Protein AF-A0A957NLU4-F1 (afdb_monomer_lite)

Secondary structure (DSSP, 8-state):
-HHHHHHHHHHHHHHHHHHTT-PPPPPPTTGGG-SSS--------HHHHHHHHHHHHHHHHHHHHHHHHHHHHHHHHHHHHHHHHHHHHHHHHHHHHHHHHHHHHHHHHT-GGGHHHHHHHHHHHHHHHHHHHHHHHHTS----HHHHHHHHHHHHHHTT-HHHHHHHHHHHHHHHHHHHHHHHHHHHHHHHHHH--

Sequence (197 aa):
MALFTALTLAGGVVVASVAARRKADPPRLVDVLIDGEPKRAILLPPQAQRVMTRVQAGTQDLLGDTRQKYQQALSTTYAGDAETRAEAIGKRDLKVAATGLALASAAALATPILYLPSALCTLYVMRSWIRVAYSALVEERRVDYRLIFALTIPAALAGGFFWAAAFGSLFSRVNWYLAAKTENRSKRTVADLFGGQ

Radius of gyration: 26.23 Å; chains: 1; bounding box: 68×24×73 Å

Structure (mmCIF, N/CA/C/O backbone):
data_AF-A0A957NLU4-F1
#
_entry.id   AF-A0A957NLU4-F1
#
loop_
_atom_site.group_PDB
_atom_site.id
_atom_site.type_symbol
_atom_site.label_atom_id
_atom_site.label_alt_id
_atom_site.label_comp_id
_atom_site.label_asym_id
_atom_site.label_entity_id
_atom_site.label_seq_id
_atom_site.pdbx_PDB_ins_code
_atom_site.Cartn_x
_atom_site.Cartn_y
_atom_site.Cartn_z
_atom_site.occupancy
_atom_site.B_iso_or_equiv
_atom_site.auth_seq_id
_atom_site.auth_comp_id
_atom_site.auth_asym_id
_atom_site.auth_atom_id
_atom_site.pdbx_PDB_model_num
ATOM 1 N N . MET A 1 1 ? 1.242 3.608 -29.290 1.00 47.38 1 MET A N 1
ATOM 2 C CA . MET A 1 1 ? 0.485 4.827 -28.922 1.00 47.38 1 MET A CA 1
ATOM 3 C C . MET A 1 1 ? -1.039 4.627 -28.929 1.00 47.38 1 MET A C 1
ATOM 5 O O . MET A 1 1 ? -1.661 5.028 -27.960 1.00 47.38 1 MET A O 1
ATOM 9 N N . ALA A 1 2 ? -1.658 3.971 -29.924 1.00 42.38 2 ALA A N 1
ATOM 10 C CA . ALA A 1 2 ? -3.129 3.826 -30.002 1.00 42.38 2 ALA A CA 1
ATOM 11 C C . ALA A 1 2 ? -3.789 2.924 -28.928 1.00 42.38 2 ALA A C 1
ATOM 13 O O . ALA A 1 2 ? -4.940 3.132 -28.566 1.00 42.38 2 ALA A O 1
ATOM 14 N N . LEU A 1 3 ? -3.062 1.952 -28.363 1.00 42.16 3 LEU A N 1
ATOM 15 C CA . LEU A 1 3 ? -3.568 1.104 -27.268 1.00 42.16 3 LEU A CA 1
ATOM 16 C C . LEU A 1 3 ? -3.677 1.848 -25.921 1.00 42.16 3 LEU A C 1
ATOM 18 O O . LEU A 1 3 ? -4.422 1.428 -25.040 1.00 42.16 3 LEU A O 1
ATOM 22 N N . PHE A 1 4 ? -2.966 2.971 -25.769 1.00 42.31 4 PHE A N 1
ATOM 23 C CA . PHE A 1 4 ? -2.892 3.730 -24.517 1.00 42.31 4 PHE A CA 1
ATOM 24 C C . PHE A 1 4 ? -4.091 4.666 -24.306 1.00 42.31 4 PHE A C 1
ATOM 26 O O . PHE A 1 4 ? -4.506 4.876 -23.170 1.00 42.31 4 PHE A O 1
ATOM 33 N N . THR A 1 5 ? -4.689 5.181 -25.384 1.00 48.22 5 THR A N 1
ATOM 34 C CA . THR A 1 5 ? -5.926 5.977 -25.319 1.00 48.22 5 THR A CA 1
ATOM 35 C C . THR A 1 5 ? -7.150 5.109 -25.034 1.00 48.22 5 THR A C 1
ATOM 37 O O . THR A 1 5 ? -8.071 5.553 -24.355 1.00 48.22 5 THR A O 1
ATOM 40 N N . ALA A 1 6 ? -7.149 3.849 -25.478 1.00 44.66 6 ALA A N 1
ATOM 41 C CA . ALA A 1 6 ? -8.246 2.922 -25.212 1.00 44.66 6 ALA A CA 1
ATOM 42 C C . ALA A 1 6 ? -8.348 2.538 -23.721 1.00 44.66 6 ALA A C 1
ATOM 44 O O . ALA A 1 6 ? -9.450 2.458 -23.179 1.00 44.66 6 ALA A O 1
ATOM 45 N N . LEU A 1 7 ? -7.212 2.352 -23.034 1.00 43.12 7 LEU A N 1
ATOM 46 C CA . LEU A 1 7 ? -7.206 1.929 -21.628 1.00 43.12 7 LEU A CA 1
ATOM 47 C C . LEU A 1 7 ? -7.591 3.065 -20.659 1.00 43.12 7 LEU A C 1
ATOM 49 O O . LEU A 1 7 ? -8.266 2.820 -19.659 1.00 43.12 7 LEU A O 1
ATOM 53 N N . THR A 1 8 ? -7.216 4.314 -20.961 1.00 50.81 8 THR A N 1
ATOM 54 C CA . THR A 1 8 ? -7.609 5.487 -20.157 1.00 50.81 8 THR A CA 1
ATOM 55 C C . THR A 1 8 ? -9.087 5.844 -20.337 1.00 50.81 8 THR A C 1
ATOM 57 O O . THR A 1 8 ? -9.750 6.191 -19.359 1.00 50.81 8 THR A O 1
ATOM 60 N N . LEU A 1 9 ? -9.640 5.670 -21.544 1.00 44.91 9 LEU A N 1
ATOM 61 C CA . LEU A 1 9 ? -11.078 5.821 -21.802 1.00 44.91 9 LEU A CA 1
ATOM 62 C C . LEU A 1 9 ? -11.914 4.742 -21.096 1.00 44.91 9 LEU A C 1
ATOM 64 O O . LEU A 1 9 ? -12.951 5.062 -20.516 1.00 44.91 9 LEU A O 1
ATOM 68 N N . ALA A 1 10 ? -11.447 3.490 -21.060 1.00 46.28 10 ALA A N 1
ATOM 69 C CA . ALA A 1 10 ? -12.152 2.409 -20.368 1.00 46.28 10 ALA A CA 1
ATOM 70 C C . ALA A 1 10 ? -12.260 2.648 -18.848 1.00 46.28 10 ALA A C 1
ATOM 72 O O . ALA A 1 10 ? -13.313 2.404 -18.258 1.00 46.28 10 ALA A O 1
ATOM 73 N N . GLY A 1 11 ? -11.213 3.196 -18.216 1.00 44.06 11 GLY A N 1
ATOM 74 C CA . GLY A 1 11 ? -11.240 3.563 -16.794 1.00 44.06 11 GLY A CA 1
ATOM 75 C C . GLY A 1 11 ? -12.259 4.663 -16.465 1.00 44.06 11 GLY A C 1
ATOM 76 O O . GLY A 1 11 ? -12.944 4.581 -15.445 1.00 44.06 11 GLY A O 1
ATOM 77 N N . GLY A 1 12 ? -12.420 5.656 -17.348 1.00 44.56 12 GLY A N 1
ATOM 78 C CA . GLY A 1 12 ? -13.388 6.746 -17.170 1.00 44.56 12 GLY A CA 1
ATOM 79 C C . GLY A 1 12 ? -14.852 6.298 -17.268 1.00 44.56 12 GLY A C 1
ATOM 80 O O . GLY A 1 12 ? -15.691 6.743 -16.483 1.00 44.56 12 GLY A O 1
ATOM 81 N N . VAL A 1 13 ? -15.162 5.366 -18.175 1.00 48.84 13 VAL A N 1
ATOM 82 C CA . VAL A 1 13 ? -16.535 4.862 -18.376 1.00 48.84 13 VAL A CA 1
ATOM 83 C C . VAL A 1 13 ? -17.016 4.031 -17.179 1.00 48.84 13 VAL A C 1
ATOM 85 O O . VAL A 1 13 ? -18.175 4.139 -16.771 1.00 48.84 13 VAL A O 1
ATOM 88 N N . VAL A 1 14 ? -16.125 3.263 -16.542 1.00 51.16 14 VAL A N 1
ATOM 89 C CA . VAL A 1 14 ? -16.478 2.487 -15.341 1.00 51.16 14 VAL A CA 1
ATOM 90 C C . VAL A 1 14 ? -16.824 3.416 -14.169 1.00 51.16 14 VAL A C 1
ATOM 92 O O . VAL A 1 14 ? -17.829 3.188 -13.496 1.00 51.16 14 VAL A O 1
ATOM 95 N N . VAL A 1 15 ? -16.090 4.518 -13.976 1.00 48.94 15 VAL A N 1
ATOM 96 C CA . VAL A 1 15 ? -16.368 5.493 -12.901 1.00 48.94 15 VAL A CA 1
ATOM 97 C C . VAL A 1 15 ? -17.717 6.198 -13.102 1.00 48.94 15 VAL A C 1
ATOM 99 O O . VAL A 1 15 ? -18.482 6.334 -12.144 1.00 48.94 15 VAL A O 1
ATOM 102 N N . ALA A 1 16 ? -18.063 6.570 -14.339 1.00 48.09 16 ALA A N 1
ATOM 103 C CA . ALA A 1 16 ? -19.356 7.190 -14.643 1.00 48.09 16 ALA A CA 1
ATOM 104 C C . ALA A 1 16 ? -20.542 6.226 -14.427 1.00 48.09 16 ALA A C 1
ATOM 106 O O . ALA A 1 16 ? -21.588 6.621 -13.912 1.00 48.09 16 ALA A O 1
ATOM 107 N N . SER A 1 17 ? -20.368 4.940 -14.749 1.00 49.06 17 SER A N 1
ATOM 108 C CA . SER A 1 17 ? -21.425 3.929 -14.589 1.00 49.06 17 SER A CA 1
ATOM 109 C C . SER A 1 17 ? -21.692 3.521 -13.129 1.00 49.06 17 SER A C 1
ATOM 111 O O . SER A 1 17 ? -22.823 3.171 -12.785 1.00 49.06 17 SER A O 1
ATOM 113 N N . VAL A 1 18 ? -20.689 3.614 -12.245 1.00 48.22 18 VAL A N 1
ATOM 114 C CA . VAL A 1 18 ? -20.842 3.319 -10.807 1.00 48.22 18 VAL A CA 1
ATOM 115 C C . VAL A 1 18 ? -21.488 4.489 -10.057 1.00 48.22 18 VAL A C 1
ATOM 117 O O . VAL A 1 18 ? -22.304 4.258 -9.163 1.00 48.22 18 VAL A O 1
ATOM 120 N N . ALA A 1 19 ? -21.221 5.737 -10.460 1.00 48.66 19 ALA A N 1
ATOM 121 C CA . ALA A 1 19 ? -21.896 6.911 -9.899 1.00 48.66 19 ALA A CA 1
ATOM 122 C C . ALA A 1 19 ? -23.419 6.893 -10.154 1.00 48.66 19 ALA A C 1
ATOM 124 O O . ALA A 1 19 ? -24.195 7.303 -9.293 1.00 48.66 19 ALA A O 1
ATOM 125 N N . ALA A 1 20 ? -23.857 6.333 -11.287 1.00 49.91 20 ALA A N 1
ATOM 126 C CA . ALA A 1 20 ? -25.271 6.233 -11.657 1.00 49.91 20 ALA A CA 1
ATOM 127 C C . ALA A 1 20 ? -26.052 5.110 -10.934 1.00 49.91 20 ALA A C 1
ATOM 129 O O . ALA A 1 20 ? -27.273 5.038 -11.058 1.00 49.91 20 ALA A O 1
ATOM 130 N N . ARG A 1 21 ? -25.386 4.226 -10.169 1.00 46.72 21 ARG A N 1
ATOM 131 C CA . ARG A 1 21 ? -26.018 3.073 -9.488 1.00 46.72 21 ARG A CA 1
ATOM 132 C C . ARG A 1 21 ? -26.273 3.250 -7.989 1.00 46.72 21 ARG A C 1
ATOM 134 O O . ARG A 1 21 ? -26.676 2.287 -7.339 1.00 46.72 21 ARG A O 1
ATOM 141 N N . ARG A 1 22 ? -26.144 4.460 -7.434 1.00 44.84 22 ARG A N 1
ATOM 142 C CA . ARG A 1 22 ? -26.753 4.780 -6.129 1.00 44.84 22 ARG A CA 1
ATOM 143 C C . ARG A 1 22 ? -28.272 4.917 -6.289 1.00 44.84 22 ARG A C 1
ATOM 145 O O . ARG A 1 22 ? -28.816 6.015 -6.256 1.00 44.84 22 ARG A O 1
ATOM 152 N N . LYS A 1 23 ? -28.969 3.790 -6.463 1.00 44.25 23 LYS A N 1
ATOM 153 C CA . LYS A 1 23 ? -30.366 3.708 -6.027 1.00 44.25 23 LYS A CA 1
ATOM 154 C C . LYS A 1 23 ? -30.345 3.885 -4.513 1.00 44.25 23 LYS A C 1
ATOM 156 O O . LYS A 1 23 ? -29.612 3.173 -3.835 1.00 44.25 23 LYS A O 1
ATOM 161 N N . ALA A 1 24 ? -31.082 4.877 -4.029 1.00 48.41 24 ALA A N 1
ATOM 162 C CA . ALA A 1 24 ? -31.323 5.076 -2.612 1.00 48.41 24 ALA A CA 1
ATOM 163 C C . ALA A 1 24 ? -31.863 3.766 -2.026 1.00 48.41 24 ALA A C 1
ATOM 165 O O . ALA A 1 24 ? -32.908 3.279 -2.465 1.00 48.41 24 ALA A O 1
ATOM 166 N N . ASP A 1 25 ? -31.119 3.177 -1.092 1.00 50.84 25 ASP A N 1
ATOM 167 C CA . ASP A 1 25 ? -31.658 2.122 -0.246 1.00 50.84 25 ASP A CA 1
ATOM 168 C C . ASP A 1 25 ? -32.899 2.682 0.469 1.00 50.84 25 ASP A C 1
ATOM 170 O O . ASP A 1 25 ? -32.880 3.842 0.899 1.00 50.84 25 ASP A O 1
ATOM 174 N N . PRO A 1 26 ? -33.989 1.906 0.591 1.00 53.97 26 PRO A N 1
ATOM 175 C CA . PRO A 1 26 ? -35.102 2.310 1.434 1.00 53.97 26 PRO A CA 1
ATOM 176 C C . PRO A 1 26 ? -34.585 2.539 2.864 1.00 53.97 26 PRO A C 1
ATOM 178 O O . PRO A 1 26 ? -33.694 1.807 3.314 1.00 53.97 26 PRO A O 1
ATOM 181 N N . PRO A 1 27 ? -35.109 3.552 3.574 1.00 49.94 27 PRO A N 1
ATOM 182 C CA . PRO A 1 27 ? -34.622 3.926 4.894 1.00 49.94 27 PRO A CA 1
ATOM 183 C C . PRO A 1 27 ? -34.624 2.707 5.816 1.00 49.94 27 PRO A C 1
ATOM 185 O O . PRO A 1 27 ? -35.615 1.980 5.933 1.00 49.94 27 PRO A O 1
ATOM 188 N N . ARG A 1 28 ? -33.475 2.453 6.449 1.00 50.31 28 ARG A N 1
ATOM 189 C CA . ARG A 1 28 ? -33.346 1.411 7.468 1.00 50.31 28 ARG A CA 1
ATOM 190 C C . ARG A 1 28 ? -34.331 1.738 8.589 1.00 50.31 28 ARG A C 1
ATOM 192 O O . ARG A 1 28 ? -34.434 2.888 8.991 1.00 50.31 28 ARG A O 1
ATOM 199 N N . LEU A 1 29 ? -34.985 0.723 9.159 1.00 48.16 29 LEU A N 1
ATOM 200 C CA . LEU A 1 29 ? -35.915 0.862 10.295 1.00 48.16 29 LEU A CA 1
ATOM 201 C C . LEU A 1 29 ? -35.354 1.654 11.496 1.00 48.16 29 LEU A C 1
ATOM 203 O O . LEU A 1 29 ? -36.120 2.094 12.347 1.00 48.16 29 LEU A O 1
ATOM 207 N N . VAL A 1 30 ? -34.031 1.821 11.577 1.00 50.44 30 VAL A N 1
ATOM 208 C CA . VAL A 1 30 ? -33.367 2.631 12.603 1.00 50.44 30 VAL A CA 1
ATOM 209 C C . VAL A 1 30 ? -33.616 4.131 12.391 1.00 50.44 30 VAL A C 1
ATOM 211 O O . VAL A 1 30 ? -33.777 4.838 13.377 1.00 50.44 30 VAL A O 1
ATOM 214 N N . ASP A 1 31 ? -33.763 4.603 11.149 1.00 44.34 31 ASP A N 1
ATOM 215 C CA . ASP A 1 31 ? -34.089 6.010 10.864 1.00 44.34 31 ASP A CA 1
ATOM 216 C C . ASP A 1 31 ? -35.555 6.343 11.204 1.00 44.34 31 ASP A C 1
ATOM 218 O O . ASP A 1 31 ? -35.846 7.467 11.586 1.00 44.34 31 ASP A O 1
ATOM 222 N N . VAL A 1 32 ? -36.458 5.352 11.226 1.00 48.56 32 VAL A N 1
ATOM 223 C CA . VAL A 1 32 ? -37.872 5.509 11.661 1.00 48.56 32 VAL A CA 1
ATOM 224 C C . VAL A 1 32 ? -38.010 5.636 13.196 1.00 48.56 32 VAL A C 1
ATOM 226 O O . VAL A 1 32 ? -39.075 5.925 13.751 1.00 48.56 32 VAL A O 1
ATOM 229 N N . LEU A 1 33 ? -36.924 5.391 13.935 1.00 49.91 33 LEU A N 1
ATOM 230 C CA . LEU A 1 33 ? -36.824 5.679 15.371 1.00 49.91 33 LEU A CA 1
ATOM 231 C C . LEU A 1 33 ? -36.179 7.044 15.656 1.00 49.91 33 LEU A C 1
ATOM 233 O O . LEU A 1 33 ? -36.204 7.477 16.805 1.00 49.91 33 LEU A O 1
ATOM 237 N N . ILE A 1 34 ? -35.647 7.709 14.625 1.00 49.81 34 ILE A N 1
ATOM 238 C CA . ILE A 1 34 ? -35.054 9.055 14.667 1.00 49.81 34 ILE A CA 1
ATOM 239 C C . ILE A 1 34 ? -35.902 10.018 13.811 1.00 49.81 34 ILE A C 1
ATOM 241 O O . ILE A 1 34 ? -35.465 11.097 13.428 1.00 49.81 34 ILE A O 1
ATOM 245 N N . ASP A 1 35 ? -37.159 9.677 13.529 1.00 49.03 35 ASP A N 1
ATOM 246 C CA . ASP A 1 35 ? -38.138 10.705 13.206 1.00 49.03 35 ASP A CA 1
ATOM 247 C C . ASP A 1 35 ? -38.305 11.519 14.491 1.00 49.03 35 ASP A C 1
ATOM 249 O O . ASP A 1 35 ? -38.751 10.975 15.499 1.00 49.03 35 ASP A O 1
ATOM 253 N N . GLY A 1 36 ? -37.893 12.790 14.489 1.00 50.62 36 GLY A N 1
ATOM 254 C CA . GLY A 1 36 ? -37.901 13.714 15.638 1.00 50.62 36 GLY A CA 1
ATOM 255 C C . GLY A 1 36 ? -39.274 13.986 16.276 1.00 50.62 36 GLY A C 1
ATOM 256 O O . GLY A 1 36 ? -39.439 14.963 17.000 1.00 50.62 36 GLY A O 1
ATOM 257 N N . GLU A 1 37 ? -40.252 13.127 16.019 1.00 49.53 37 GLU A N 1
ATOM 258 C CA . GLU A 1 37 ? -41.478 12.965 16.773 1.00 49.53 37 GLU A CA 1
ATOM 259 C C . GLU A 1 37 ? -41.143 12.312 18.127 1.00 49.53 37 GLU A C 1
ATOM 261 O O . GLU A 1 37 ? -40.672 11.169 18.174 1.00 49.53 37 GLU A O 1
ATOM 266 N N . PRO A 1 38 ? -41.385 12.990 19.261 1.00 44.53 38 PRO A N 1
ATOM 267 C CA . PRO A 1 38 ? -41.204 12.398 20.577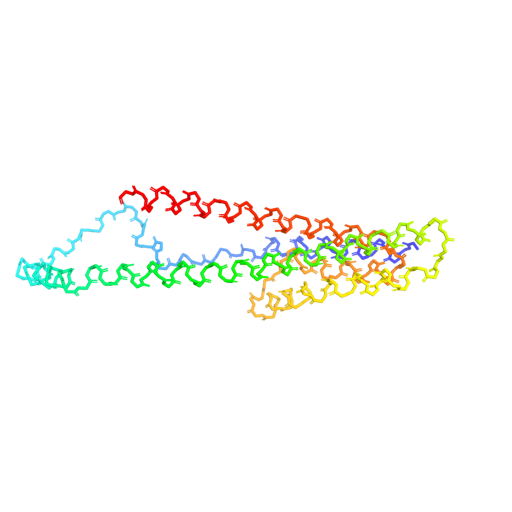 1.00 44.53 38 PRO A CA 1
ATOM 268 C C . PRO A 1 38 ? -42.215 11.259 20.759 1.00 44.53 38 PRO A C 1
ATOM 270 O O . PRO A 1 38 ? -43.324 11.457 21.262 1.00 44.53 38 PRO A O 1
ATOM 273 N N . LYS A 1 39 ? -41.840 10.031 20.373 1.00 50.03 39 LYS A N 1
ATOM 274 C CA . LYS A 1 39 ? -42.572 8.825 20.769 1.00 50.03 39 LYS A CA 1
ATOM 275 C C . LYS A 1 39 ? -42.593 8.816 22.288 1.00 50.03 39 LYS A C 1
ATOM 277 O O . LYS A 1 39 ? -41.556 8.642 22.927 1.00 50.03 39 LYS A O 1
ATOM 282 N N . ARG A 1 40 ? -43.780 9.062 22.857 1.00 44.41 40 ARG A N 1
ATOM 283 C CA . ARG A 1 40 ? -44.025 9.032 24.301 1.00 44.41 40 ARG A CA 1
ATOM 284 C C . ARG A 1 40 ? -43.388 7.764 24.839 1.00 44.41 40 ARG A C 1
ATOM 286 O O . ARG A 1 40 ? -43.832 6.670 24.494 1.00 44.41 40 ARG A O 1
ATOM 293 N N . ALA A 1 41 ? -42.340 7.925 25.646 1.00 55.66 41 ALA A N 1
ATOM 294 C CA . ALA A 1 41 ? -41.778 6.834 26.412 1.00 55.66 41 ALA A CA 1
ATOM 295 C C . ALA A 1 41 ? -42.959 6.163 27.110 1.00 55.66 41 ALA A C 1
ATOM 297 O O . ALA A 1 41 ? -43.636 6.795 27.925 1.00 55.66 41 ALA A O 1
ATOM 298 N N . ILE A 1 42 ? -43.276 4.930 26.715 1.00 53.88 42 ILE A N 1
ATOM 299 C CA . ILE A 1 42 ? -44.246 4.122 27.437 1.00 53.88 42 ILE A CA 1
ATOM 300 C C . ILE A 1 42 ? -43.596 3.936 28.799 1.00 53.88 42 ILE A C 1
ATOM 302 O O . ILE A 1 42 ? -42.643 3.171 28.949 1.00 53.88 42 ILE A O 1
ATOM 306 N N . LEU A 1 43 ? -44.029 4.764 29.749 1.00 55.75 43 LEU A N 1
ATOM 307 C CA . LEU A 1 43 ? -43.555 4.758 31.115 1.00 55.75 43 LEU A CA 1
ATOM 308 C C . LEU A 1 43 ? -43.807 3.349 31.625 1.00 55.75 43 LEU A C 1
ATOM 310 O O . LEU A 1 43 ? -44.953 2.941 31.816 1.00 55.75 43 LEU A O 1
ATOM 314 N N . LEU A 1 44 ? -42.718 2.596 31.785 1.00 61.59 44 LEU A N 1
ATOM 315 C CA . LEU A 1 44 ? -42.724 1.343 32.517 1.00 61.59 44 LEU A CA 1
ATOM 316 C C . LEU A 1 44 ? -43.554 1.560 33.788 1.00 61.59 44 LEU A C 1
ATOM 318 O O . LEU A 1 44 ? -43.329 2.566 34.472 1.00 61.59 44 LEU A O 1
ATOM 322 N N . PRO A 1 45 ? -44.508 0.668 34.106 1.00 70.75 45 PRO A N 1
ATOM 323 C CA . PRO A 1 45 ? -45.312 0.815 35.305 1.00 70.75 45 PRO A CA 1
ATOM 324 C C . PRO A 1 45 ? -44.383 1.040 36.509 1.00 70.75 45 PRO A C 1
ATOM 326 O O . PRO A 1 45 ? -43.315 0.423 36.577 1.00 70.75 45 PRO A O 1
ATOM 329 N N . PRO A 1 46 ? -44.747 1.914 37.463 1.00 67.44 46 PRO A N 1
ATOM 330 C CA . PRO A 1 46 ? -43.845 2.403 38.515 1.00 67.44 46 PRO A CA 1
ATOM 331 C C . PRO A 1 46 ? -43.225 1.283 39.369 1.00 67.44 46 PRO A C 1
ATOM 333 O O . PRO A 1 46 ? -42.182 1.461 39.997 1.00 67.44 46 PRO A O 1
ATOM 336 N N . GLN A 1 47 ? -43.834 0.097 39.363 1.00 73.56 47 GLN A N 1
ATOM 337 C CA . GLN A 1 47 ? -43.313 -1.107 40.001 1.00 73.56 47 GLN A CA 1
ATOM 338 C C . GLN A 1 47 ? -42.098 -1.694 39.259 1.00 73.56 47 GLN A C 1
ATOM 340 O O . GLN A 1 47 ? -41.124 -2.080 39.898 1.00 73.56 47 GLN A O 1
ATOM 345 N N . ALA A 1 48 ? -42.101 -1.691 37.923 1.00 67.69 48 ALA A N 1
ATOM 346 C CA . ALA A 1 48 ? -40.997 -2.189 37.102 1.00 67.69 48 ALA A CA 1
ATOM 347 C C . ALA A 1 48 ? -39.764 -1.267 37.164 1.00 67.69 48 ALA A C 1
ATOM 349 O O . ALA A 1 48 ? -38.631 -1.747 37.192 1.00 67.69 48 ALA A O 1
ATOM 350 N N . GLN A 1 49 ? -39.971 0.049 37.292 1.00 68.62 49 GLN A N 1
ATOM 351 C CA . GLN A 1 49 ? -38.881 1.021 37.461 1.00 68.62 49 GLN A CA 1
ATOM 352 C C . GLN A 1 49 ? -38.108 0.822 38.774 1.00 68.62 49 GLN A C 1
ATOM 354 O O . GLN A 1 49 ? -36.881 0.932 38.796 1.00 68.62 49 GLN A O 1
ATOM 359 N N . ARG A 1 50 ? -38.802 0.477 39.868 1.00 72.38 50 ARG A N 1
ATOM 360 C CA . ARG A 1 50 ? -38.175 0.190 41.173 1.00 72.38 50 ARG A CA 1
ATOM 361 C C . ARG A 1 50 ? -37.329 -1.083 41.163 1.00 72.38 50 ARG A C 1
ATOM 363 O O . ARG A 1 50 ? -36.316 -1.154 41.854 1.00 72.38 50 ARG A O 1
ATOM 370 N N . VAL A 1 51 ? -37.740 -2.087 40.390 1.00 75.31 51 VAL A N 1
ATOM 371 C CA . VAL A 1 51 ? -36.979 -3.336 40.262 1.00 75.31 51 VAL A CA 1
ATOM 372 C C . VAL A 1 51 ? -35.739 -3.110 39.397 1.00 75.31 51 VAL A C 1
ATOM 374 O O . VAL A 1 51 ? -34.647 -3.489 39.814 1.00 75.31 51 VAL A O 1
ATOM 377 N N . MET A 1 52 ? -35.864 -2.413 38.260 1.00 69.12 52 MET A N 1
ATOM 378 C CA . MET A 1 52 ? -34.702 -2.076 37.422 1.00 69.12 52 MET A CA 1
ATOM 379 C C . MET A 1 52 ? -33.669 -1.224 38.162 1.00 69.12 52 MET A C 1
ATOM 381 O O . MET A 1 52 ? -32.483 -1.521 38.069 1.00 69.12 52 MET A O 1
ATOM 385 N N . THR A 1 53 ? -34.092 -0.222 38.937 1.00 74.06 53 THR A N 1
ATOM 386 C CA . THR A 1 53 ? -33.153 0.630 39.691 1.00 74.06 53 THR A CA 1
ATOM 387 C C . THR A 1 53 ? -32.405 -0.138 40.782 1.00 74.06 53 THR A C 1
ATOM 389 O O . THR A 1 53 ? -31.206 0.070 40.940 1.00 74.06 53 THR A O 1
ATOM 392 N N . ARG A 1 54 ? -33.045 -1.086 41.484 1.00 76.00 54 ARG A N 1
ATOM 393 C CA . ARG A 1 54 ? -32.340 -1.956 42.449 1.00 76.00 54 ARG A CA 1
ATOM 394 C C . ARG A 1 54 ? -31.353 -2.903 41.780 1.00 76.00 54 ARG A C 1
ATOM 396 O O . ARG A 1 54 ? -30.263 -3.106 42.303 1.00 76.00 54 ARG A O 1
ATOM 403 N N . VAL A 1 55 ? -31.725 -3.474 40.636 1.00 74.06 55 VAL A N 1
ATOM 404 C CA . VAL A 1 55 ? -30.835 -4.369 39.885 1.00 74.06 55 VAL A CA 1
ATOM 405 C C . VAL A 1 55 ? -29.655 -3.587 39.308 1.00 74.06 55 VAL A C 1
ATOM 407 O O . VAL A 1 55 ? -28.526 -4.060 39.393 1.00 74.06 55 VAL A O 1
ATOM 410 N N . GLN A 1 56 ? -29.875 -2.373 38.793 1.00 71.00 56 GLN A N 1
ATOM 411 C CA . GLN A 1 56 ? -28.800 -1.486 38.337 1.00 71.00 56 GLN A CA 1
ATOM 412 C C . GLN A 1 56 ? -27.863 -1.080 39.476 1.00 71.00 56 GLN A C 1
ATOM 414 O O . GLN A 1 56 ? -26.654 -1.191 39.308 1.00 71.00 56 GLN A O 1
ATOM 419 N N . ALA A 1 57 ? -28.398 -0.694 40.638 1.00 72.50 57 ALA A N 1
ATOM 420 C CA . ALA A 1 57 ? -27.582 -0.336 41.797 1.00 72.50 57 ALA A CA 1
ATOM 421 C C . ALA A 1 57 ? -26.737 -1.523 42.290 1.00 72.50 57 ALA A C 1
ATOM 423 O O . ALA A 1 57 ? -25.531 -1.389 42.463 1.00 72.50 57 ALA A O 1
ATOM 424 N N . GLY A 1 58 ? -27.338 -2.711 42.434 1.00 72.75 58 GLY A N 1
ATOM 425 C CA . GLY A 1 58 ? -26.613 -3.906 42.880 1.00 72.75 58 GLY A CA 1
ATOM 426 C C . GLY A 1 58 ? -25.579 -4.407 41.867 1.00 72.75 58 GLY A C 1
ATOM 427 O O . GLY A 1 58 ? -24.525 -4.903 42.251 1.00 72.75 58 GLY A O 1
ATOM 428 N N . THR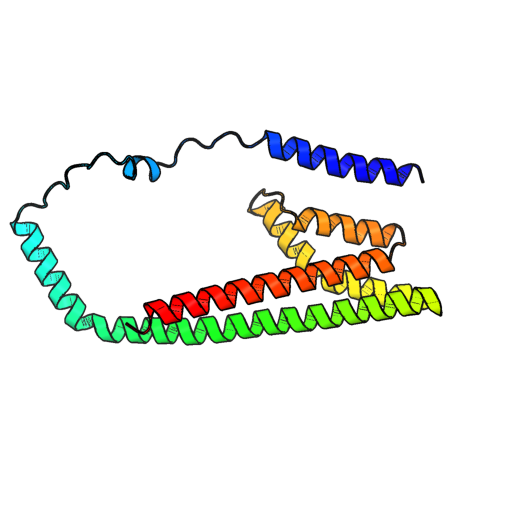 A 1 59 ? -25.841 -4.259 40.565 1.00 65.94 59 THR A N 1
ATOM 429 C CA . THR A 1 59 ? -24.873 -4.649 39.525 1.00 65.94 59 THR A CA 1
ATOM 430 C C . THR A 1 59 ? -23.748 -3.635 39.348 1.00 65.94 59 THR A C 1
ATOM 432 O O . THR A 1 59 ? -22.628 -4.052 39.067 1.00 65.94 59 THR A O 1
ATOM 435 N N . GLN A 1 60 ? -23.992 -2.335 39.544 1.00 64.94 60 GLN A N 1
ATOM 436 C CA . GLN A 1 60 ? -22.927 -1.325 39.565 1.00 64.94 60 GLN A CA 1
ATOM 437 C C . GLN A 1 60 ? -21.948 -1.552 40.717 1.00 64.94 60 GLN A C 1
ATOM 439 O O . GLN A 1 60 ? -20.746 -1.449 40.498 1.00 64.94 60 GLN A O 1
ATOM 444 N N . ASP A 1 61 ? -22.444 -1.942 41.888 1.00 70.88 61 ASP A N 1
ATOM 445 C CA . ASP A 1 61 ? -21.609 -2.191 43.068 1.00 70.88 61 ASP A CA 1
ATOM 446 C C . ASP A 1 61 ? -20.742 -3.459 42.914 1.00 70.88 61 ASP A C 1
ATOM 448 O O . ASP A 1 61 ? -19.584 -3.504 43.319 1.00 70.88 61 ASP A O 1
ATOM 452 N N . LEU A 1 62 ? -21.275 -4.494 42.251 1.00 65.88 62 LEU A N 1
ATOM 453 C CA . LEU A 1 62 ? -20.577 -5.770 42.035 1.00 65.88 62 LEU A CA 1
ATOM 454 C C . LEU A 1 62 ? -19.651 -5.790 40.807 1.00 65.88 62 LEU A C 1
ATOM 456 O O . LEU A 1 62 ? -18.681 -6.549 40.785 1.00 65.88 62 LEU A O 1
ATOM 460 N N . LEU A 1 63 ? -19.960 -5.017 39.761 1.00 66.50 63 LEU A N 1
ATOM 461 C CA . LEU A 1 63 ? -19.286 -5.110 38.457 1.00 66.50 63 LEU A CA 1
ATOM 462 C C . LEU A 1 63 ? -18.695 -3.787 37.963 1.00 66.50 63 LEU A C 1
ATOM 464 O O . LEU A 1 63 ? -17.962 -3.816 36.977 1.00 66.50 63 LEU A O 1
ATOM 468 N N . GLY A 1 64 ? -19.010 -2.644 38.575 1.00 65.12 64 GLY A N 1
ATOM 469 C CA . GLY A 1 64 ? -18.623 -1.323 38.068 1.00 65.12 64 GLY A CA 1
ATOM 470 C C . GLY A 1 64 ? -17.110 -1.172 37.914 1.00 65.12 64 GLY A C 1
ATOM 471 O O . GLY A 1 64 ? -16.615 -0.988 36.799 1.00 65.12 64 GLY A O 1
ATOM 472 N N . ASP A 1 65 ? -16.378 -1.365 39.011 1.00 72.81 65 ASP A N 1
ATOM 473 C CA . ASP A 1 65 ? -14.929 -1.139 39.059 1.00 72.81 65 ASP A CA 1
ATOM 474 C C . ASP A 1 65 ? -14.119 -2.224 38.346 1.00 72.81 65 ASP A C 1
ATOM 476 O O . ASP A 1 65 ? -13.131 -1.944 37.662 1.00 72.81 65 ASP A O 1
ATOM 480 N N . THR A 1 66 ? -14.520 -3.489 38.481 1.00 71.19 66 THR A N 1
ATOM 481 C CA . THR A 1 66 ? -13.820 -4.613 37.847 1.00 71.19 66 THR A CA 1
ATOM 482 C C . THR A 1 66 ? -14.031 -4.606 36.341 1.00 71.19 66 THR A C 1
ATOM 484 O O . THR A 1 66 ? -13.063 -4.745 35.594 1.00 71.19 66 THR A O 1
ATOM 487 N N . ARG A 1 67 ? -15.256 -4.371 35.856 1.00 68.00 67 ARG A N 1
ATOM 488 C CA . ARG A 1 67 ? -15.534 -4.333 34.415 1.00 68.00 67 ARG A CA 1
ATOM 489 C C . ARG A 1 67 ? -14.802 -3.187 33.726 1.00 68.00 67 ARG A C 1
ATOM 491 O O . ARG A 1 67 ? -14.24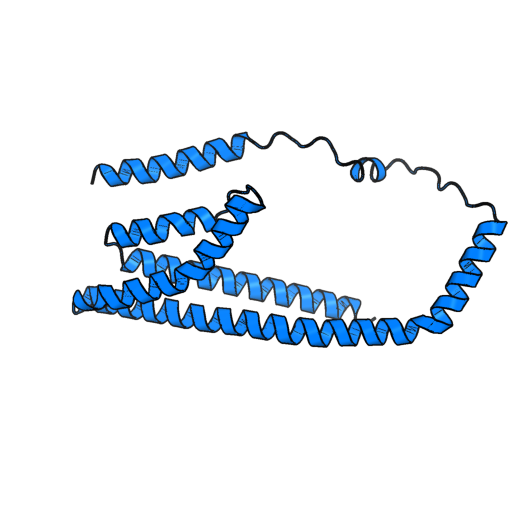1 -3.418 32.657 1.00 68.00 67 ARG A O 1
ATOM 498 N N . GLN A 1 68 ? -14.764 -1.996 34.326 1.00 69.25 68 GLN A N 1
ATOM 499 C CA . GLN A 1 68 ? -14.017 -0.868 33.765 1.00 69.25 68 GLN A CA 1
ATOM 500 C C . GLN A 1 68 ? -12.510 -1.138 33.744 1.00 69.25 68 GLN A C 1
ATOM 502 O O . GLN A 1 68 ? -11.883 -0.933 32.706 1.00 69.25 68 GLN A O 1
ATOM 507 N N . LYS A 1 69 ? -11.941 -1.702 34.820 1.00 73.50 69 LYS A N 1
ATOM 508 C CA . LYS A 1 69 ? -10.522 -2.098 34.853 1.00 73.50 69 LYS A CA 1
ATOM 509 C C . LYS A 1 69 ? -10.182 -3.152 33.802 1.00 73.50 69 LYS A C 1
ATOM 511 O O . LYS A 1 69 ? -9.184 -3.005 33.102 1.00 73.50 69 LYS A O 1
ATOM 516 N N . TYR A 1 70 ? -11.011 -4.183 33.631 1.00 69.19 70 TYR A N 1
ATOM 517 C CA . TYR A 1 70 ? -10.788 -5.197 32.595 1.00 69.19 70 TYR A CA 1
ATOM 518 C C . TYR A 1 70 ? -10.996 -4.643 31.182 1.00 69.19 70 TYR A C 1
ATOM 520 O O . TYR A 1 70 ? -10.240 -4.997 30.282 1.00 69.19 70 TYR A O 1
ATOM 528 N N . GLN A 1 71 ? -11.961 -3.743 30.969 1.00 69.88 71 GLN A N 1
ATOM 529 C CA . GLN A 1 71 ? -12.142 -3.071 29.678 1.00 69.88 71 GLN A CA 1
ATOM 530 C C . GLN A 1 71 ? -10.980 -2.129 29.345 1.00 69.88 71 GLN A C 1
ATOM 532 O O . GLN A 1 71 ? -10.561 -2.103 28.191 1.00 69.88 71 GLN A O 1
ATOM 537 N N . GLN A 1 72 ? -10.422 -1.407 30.322 1.00 69.31 72 GLN A N 1
ATOM 538 C CA . GLN A 1 72 ? -9.215 -0.595 30.138 1.00 69.31 72 GLN A CA 1
ATOM 539 C C . GLN A 1 72 ? -7.969 -1.452 29.904 1.00 69.31 72 GLN A C 1
ATOM 541 O O . GLN A 1 72 ? -7.173 -1.138 29.023 1.00 69.31 72 GLN A O 1
ATOM 546 N N . ALA A 1 73 ? -7.798 -2.554 30.635 1.00 67.81 73 ALA A N 1
ATOM 547 C CA . ALA A 1 73 ? -6.674 -3.466 30.429 1.00 67.81 73 ALA A CA 1
ATOM 548 C C . ALA A 1 73 ? -6.736 -4.127 29.039 1.00 67.81 73 ALA A C 1
ATOM 550 O O . ALA A 1 73 ? -5.750 -4.147 28.310 1.00 67.81 73 ALA A O 1
ATOM 551 N N . LEU A 1 74 ? -7.916 -4.595 28.618 1.00 65.44 74 LEU A N 1
ATOM 552 C CA . LEU A 1 74 ? -8.103 -5.185 27.291 1.00 65.44 74 LEU A CA 1
ATOM 553 C C . LEU A 1 74 ? -7.967 -4.147 26.171 1.00 65.44 74 LEU A C 1
ATOM 555 O O . LEU A 1 74 ? -7.383 -4.455 25.133 1.00 65.44 74 LEU A O 1
ATOM 559 N N . SER A 1 75 ? -8.466 -2.921 26.361 1.00 63.78 75 SER A N 1
ATOM 560 C CA . SER A 1 75 ? -8.344 -1.871 25.347 1.00 63.78 75 SER A CA 1
ATOM 561 C C . SER A 1 75 ? -6.901 -1.397 25.189 1.00 63.78 75 SER A C 1
ATOM 563 O O . SER A 1 75 ? -6.440 -1.260 24.061 1.00 63.78 75 SER A O 1
ATOM 565 N N . THR A 1 76 ? -6.154 -1.224 26.280 1.00 61.84 76 THR A N 1
ATOM 566 C CA . THR A 1 76 ? -4.754 -0.772 26.232 1.00 61.84 76 THR A CA 1
ATOM 567 C C . THR A 1 76 ? -3.811 -1.840 25.681 1.00 61.84 76 THR A C 1
ATOM 569 O O . THR A 1 76 ? -3.015 -1.538 24.792 1.00 61.84 76 THR A O 1
ATOM 572 N N . THR A 1 77 ? -3.925 -3.097 26.126 1.00 59.97 77 THR A N 1
ATOM 573 C CA . THR A 1 77 ? -3.050 -4.184 25.655 1.00 59.97 77 THR A CA 1
ATOM 574 C C . THR A 1 77 ? -3.329 -4.558 24.196 1.00 59.97 77 THR A C 1
ATOM 576 O O . THR A 1 77 ? -2.397 -4.697 23.406 1.00 59.97 77 THR A O 1
ATOM 579 N N . TYR A 1 78 ? -4.598 -4.667 23.788 1.00 54.97 78 TYR A N 1
ATOM 580 C CA . TYR A 1 78 ? -4.934 -5.094 22.425 1.00 54.97 78 TYR A CA 1
ATOM 581 C C . TYR A 1 78 ? -4.770 -3.969 21.391 1.00 54.97 78 TYR A C 1
ATOM 583 O O . TYR A 1 78 ? -4.342 -4.230 20.264 1.00 54.97 78 TYR A O 1
ATOM 591 N N . ALA A 1 79 ? -5.061 -2.712 21.758 1.00 58.31 79 ALA A N 1
ATOM 592 C CA . ALA A 1 79 ? -4.831 -1.575 20.866 1.00 58.31 79 ALA A CA 1
ATOM 593 C C . ALA A 1 79 ? -3.334 -1.286 20.693 1.00 58.31 79 ALA A C 1
ATOM 595 O O . ALA A 1 79 ? -2.900 -1.057 19.566 1.00 58.31 79 ALA A O 1
ATOM 596 N N . GLY A 1 80 ? -2.535 -1.371 21.764 1.00 59.25 80 GLY A N 1
ATOM 597 C CA . GLY A 1 80 ? -1.095 -1.110 21.712 1.00 59.25 80 GLY A CA 1
ATOM 598 C C . GLY A 1 80 ? -0.345 -2.060 20.776 1.00 59.25 80 GLY A C 1
ATOM 599 O O . GLY A 1 80 ? 0.393 -1.613 19.895 1.00 59.25 80 GLY A O 1
ATOM 600 N N . ASP A 1 81 ? -0.575 -3.368 20.891 1.00 60.59 81 ASP A N 1
ATOM 601 C CA . ASP A 1 81 ? 0.164 -4.365 20.107 1.00 60.59 81 ASP A CA 1
ATOM 602 C C . ASP A 1 81 ? -0.265 -4.419 18.633 1.00 60.59 81 ASP A C 1
ATOM 604 O O . ASP A 1 81 ? 0.574 -4.555 17.733 1.00 60.59 81 ASP A O 1
ATOM 608 N N . ALA A 1 82 ? -1.567 -4.291 18.357 1.00 61.38 82 ALA A N 1
ATOM 609 C CA . ALA A 1 82 ? -2.087 -4.296 16.991 1.00 61.38 82 ALA A CA 1
ATOM 610 C C . ALA A 1 82 ? -1.696 -3.020 16.227 1.00 61.38 82 ALA A C 1
ATOM 612 O O . ALA A 1 82 ? -1.282 -3.105 15.065 1.00 61.38 82 ALA A O 1
ATOM 613 N N . GLU A 1 83 ? -1.762 -1.854 16.880 1.00 66.50 83 GLU A N 1
ATOM 614 C CA . GLU A 1 83 ? -1.349 -0.572 16.298 1.00 66.50 83 GLU A CA 1
ATOM 615 C C . GLU A 1 83 ? 0.156 -0.578 15.993 1.00 66.50 83 GLU A C 1
ATOM 617 O O . GLU A 1 83 ? 0.564 -0.244 14.878 1.00 66.50 83 GLU A O 1
ATOM 622 N N . THR A 1 84 ? 0.977 -1.078 16.923 1.00 72.56 84 THR A N 1
ATOM 623 C CA . THR A 1 84 ? 2.437 -1.149 16.751 1.00 72.56 84 THR A CA 1
ATOM 624 C C . THR A 1 84 ? 2.836 -2.089 15.609 1.00 72.56 84 THR A C 1
ATOM 626 O O . THR A 1 84 ? 3.720 -1.762 14.810 1.00 72.56 84 THR A O 1
ATOM 629 N N . ARG A 1 85 ? 2.166 -3.242 15.460 1.00 75.31 85 ARG A N 1
ATOM 630 C CA . ARG A 1 85 ? 2.419 -4.170 14.341 1.00 75.31 85 ARG A CA 1
ATOM 631 C C . ARG A 1 85 ? 2.004 -3.581 12.995 1.00 75.31 85 ARG A C 1
ATOM 633 O O . ARG A 1 85 ? 2.767 -3.683 12.033 1.00 75.31 85 ARG A O 1
ATOM 640 N N . ALA A 1 86 ? 0.827 -2.962 12.914 1.00 74.69 86 ALA A N 1
ATOM 641 C CA . ALA A 1 86 ? 0.356 -2.328 11.684 1.00 74.69 86 ALA A CA 1
ATOM 642 C C . ALA A 1 86 ? 1.281 -1.176 11.256 1.00 74.69 86 ALA A C 1
ATOM 644 O O . ALA A 1 86 ? 1.643 -1.069 10.080 1.00 74.69 86 ALA A O 1
ATOM 645 N N . GLU A 1 87 ? 1.737 -0.365 12.212 1.00 78.38 87 GLU A N 1
ATOM 646 C CA . GLU A 1 87 ? 2.673 0.729 11.960 1.00 78.38 87 GLU A CA 1
ATOM 647 C C . GLU A 1 87 ? 4.049 0.210 11.506 1.00 78.38 87 GLU A C 1
ATOM 649 O O . GLU A 1 87 ? 4.638 0.747 10.563 1.00 78.38 87 GLU A O 1
ATOM 654 N N . ALA A 1 88 ? 4.550 -0.873 12.110 1.00 83.50 88 ALA A N 1
ATOM 655 C CA . ALA A 1 88 ? 5.806 -1.505 11.708 1.00 83.50 88 ALA A CA 1
ATOM 656 C C . ALA A 1 88 ? 5.749 -2.060 10.273 1.00 83.50 88 ALA A C 1
ATOM 658 O O . ALA A 1 88 ? 6.686 -1.857 9.493 1.00 83.50 88 ALA A O 1
ATOM 659 N N . ILE A 1 89 ? 4.639 -2.705 9.895 1.00 82.94 89 ILE A N 1
ATOM 660 C CA . ILE A 1 89 ? 4.410 -3.183 8.523 1.00 82.94 89 ILE A CA 1
ATOM 661 C C . ILE A 1 89 ? 4.355 -1.996 7.554 1.00 82.94 89 ILE A C 1
ATOM 663 O O . ILE A 1 89 ? 5.023 -2.022 6.520 1.00 82.94 89 ILE A O 1
ATOM 667 N N . GLY A 1 90 ? 3.637 -0.927 7.913 1.00 82.69 90 GLY A N 1
ATOM 668 C CA . GLY A 1 90 ? 3.562 0.300 7.118 1.00 82.69 90 GLY A CA 1
ATOM 669 C C . GLY A 1 90 ? 4.934 0.932 6.872 1.00 82.69 90 GLY A C 1
ATOM 670 O O . GLY A 1 90 ? 5.275 1.245 5.732 1.00 82.69 90 GLY A O 1
ATOM 671 N N . LYS A 1 91 ? 5.765 1.045 7.917 1.00 87.56 91 LYS A N 1
ATOM 672 C CA . LYS A 1 91 ? 7.142 1.560 7.818 1.00 87.5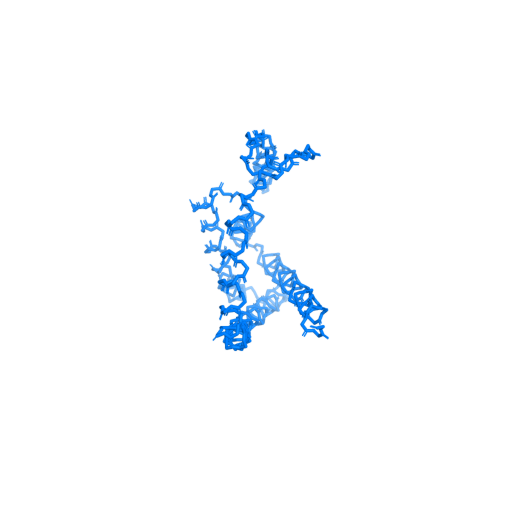6 91 LYS A CA 1
ATOM 673 C C . LYS A 1 91 ? 8.022 0.682 6.934 1.00 87.56 91 LYS A C 1
ATOM 675 O O . LYS A 1 91 ? 8.801 1.208 6.140 1.00 87.56 91 LYS A O 1
ATOM 680 N N . ARG A 1 92 ? 7.916 -0.645 7.058 1.00 88.31 92 ARG A N 1
ATOM 681 C CA . ARG A 1 92 ? 8.675 -1.579 6.217 1.00 88.31 92 ARG A CA 1
ATOM 682 C C . ARG A 1 92 ? 8.299 -1.416 4.750 1.00 88.31 92 ARG A C 1
ATOM 684 O O . ARG A 1 92 ? 9.183 -1.255 3.917 1.00 88.31 92 ARG A O 1
ATOM 691 N N . ASP A 1 93 ? 7.009 -1.404 4.443 1.00 87.19 93 ASP A N 1
ATOM 692 C CA . ASP A 1 93 ? 6.537 -1.286 3.067 1.00 87.19 93 ASP A CA 1
ATOM 693 C C . ASP A 1 93 ? 6.898 0.077 2.454 1.00 87.19 93 ASP A C 1
ATOM 695 O O . ASP A 1 93 ? 7.239 0.143 1.275 1.00 87.19 93 ASP A O 1
ATOM 699 N N . LEU A 1 94 ? 6.911 1.150 3.255 1.00 89.12 94 LEU A N 1
ATOM 700 C CA . LEU A 1 94 ? 7.386 2.467 2.827 1.00 89.12 94 LEU A CA 1
ATOM 701 C C . LEU A 1 94 ? 8.878 2.446 2.466 1.00 89.12 94 LEU A C 1
ATOM 703 O O . LEU A 1 94 ? 9.266 2.990 1.436 1.00 89.12 94 LEU A O 1
ATOM 707 N N . LYS A 1 95 ? 9.715 1.779 3.274 1.00 92.19 95 LYS A N 1
ATOM 708 C CA . LYS A 1 95 ? 11.146 1.597 2.972 1.00 92.19 95 LYS A CA 1
ATOM 709 C C . LYS A 1 95 ? 11.349 0.794 1.686 1.00 92.19 95 LYS A C 1
ATOM 711 O O . LYS A 1 95 ? 12.192 1.156 0.868 1.00 92.19 95 LYS A O 1
ATOM 716 N N . VAL A 1 96 ? 10.567 -0.265 1.477 1.00 90.50 96 VAL A N 1
ATOM 717 C CA . VAL A 1 96 ? 10.638 -1.066 0.242 1.00 90.50 96 VAL A CA 1
ATOM 718 C C . VAL A 1 96 ? 10.181 -0.252 -0.974 1.00 90.50 96 VAL A C 1
ATOM 720 O O . VAL A 1 96 ? 10.813 -0.304 -2.023 1.00 90.50 96 VAL A O 1
ATOM 723 N N . ALA A 1 97 ? 9.134 0.563 -0.844 1.00 88.69 97 ALA A N 1
ATOM 724 C CA . ALA A 1 97 ? 8.699 1.445 -1.926 1.00 88.69 97 ALA A CA 1
ATOM 725 C C . ALA A 1 97 ? 9.745 2.531 -2.241 1.00 88.69 97 ALA A C 1
ATOM 727 O O . ALA A 1 97 ? 10.030 2.797 -3.407 1.00 88.69 97 ALA A O 1
ATOM 728 N N . ALA A 1 98 ? 10.359 3.125 -1.213 1.00 91.81 98 ALA A N 1
ATOM 729 C CA . ALA A 1 98 ? 11.387 4.151 -1.377 1.00 91.81 98 ALA A CA 1
ATOM 730 C C . ALA A 1 98 ? 12.654 3.588 -2.035 1.00 91.81 98 ALA A C 1
ATOM 732 O O . ALA A 1 98 ? 13.198 4.201 -2.950 1.00 91.81 98 ALA A O 1
ATOM 733 N N . THR A 1 99 ? 13.089 2.394 -1.620 1.00 92.19 99 THR A N 1
ATOM 734 C CA . THR A 1 99 ? 14.196 1.682 -2.279 1.00 92.19 99 THR A CA 1
ATOM 735 C C . THR A 1 99 ? 13.840 1.328 -3.720 1.00 92.19 99 THR A C 1
ATOM 737 O O . THR A 1 99 ? 14.634 1.603 -4.611 1.00 92.19 99 THR A O 1
ATOM 740 N N . GLY A 1 100 ? 12.626 0.839 -3.987 1.00 89.12 100 GLY A N 1
ATOM 741 C CA . GLY A 1 100 ? 12.142 0.586 -5.347 1.00 89.12 100 GLY A CA 1
ATOM 742 C C . GLY A 1 100 ? 12.187 1.825 -6.249 1.00 89.12 100 GLY A C 1
ATOM 743 O O . GLY A 1 100 ? 12.618 1.720 -7.398 1.00 89.12 100 GLY A O 1
ATOM 744 N N . LEU A 1 101 ? 11.816 3.001 -5.725 1.00 91.06 101 LEU A N 1
ATOM 745 C CA . LEU A 1 101 ? 11.906 4.275 -6.446 1.00 91.06 101 LEU A CA 1
ATOM 746 C C . LEU A 1 101 ? 13.357 4.719 -6.659 1.00 91.06 101 LEU A C 1
ATOM 748 O O . LEU A 1 101 ? 13.696 5.181 -7.748 1.00 91.06 101 LEU A O 1
ATOM 752 N N . ALA A 1 102 ? 14.220 4.569 -5.652 1.00 92.44 102 ALA A N 1
ATOM 753 C CA . ALA A 1 102 ? 15.644 4.869 -5.782 1.00 92.44 102 ALA A CA 1
ATOM 754 C C . ALA A 1 102 ? 16.294 3.991 -6.863 1.00 92.44 102 ALA A C 1
ATOM 756 O O . ALA A 1 102 ? 16.999 4.508 -7.727 1.00 92.44 102 ALA A O 1
ATOM 757 N N . LEU A 1 103 ? 15.975 2.691 -6.883 1.00 89.56 103 LEU A N 1
ATOM 758 C CA . LEU A 1 103 ? 16.408 1.774 -7.936 1.00 89.56 103 LEU A CA 1
ATOM 759 C C . LEU A 1 103 ? 15.836 2.162 -9.302 1.00 89.56 103 LEU A C 1
ATOM 761 O O . LEU A 1 103 ? 16.583 2.166 -10.271 1.00 89.56 103 LEU A O 1
ATOM 765 N N . ALA A 1 104 ? 14.552 2.525 -9.393 1.00 88.81 104 ALA A N 1
ATOM 766 C CA . ALA A 1 104 ? 13.951 2.978 -10.651 1.00 88.81 104 ALA A CA 1
ATOM 767 C C . ALA A 1 104 ? 14.638 4.244 -11.186 1.00 88.81 104 ALA A C 1
ATOM 769 O O . ALA A 1 104 ? 14.840 4.391 -12.388 1.00 88.81 104 ALA A O 1
ATOM 770 N N . SER A 1 105 ? 15.005 5.154 -10.284 1.00 90.81 105 SER A N 1
ATOM 771 C CA . SER A 1 105 ? 15.675 6.412 -10.618 1.00 90.81 105 SER A CA 1
ATOM 772 C C . SER A 1 105 ? 17.123 6.163 -11.051 1.00 90.81 105 SER A C 1
ATOM 774 O O . SER A 1 105 ? 17.577 6.733 -12.037 1.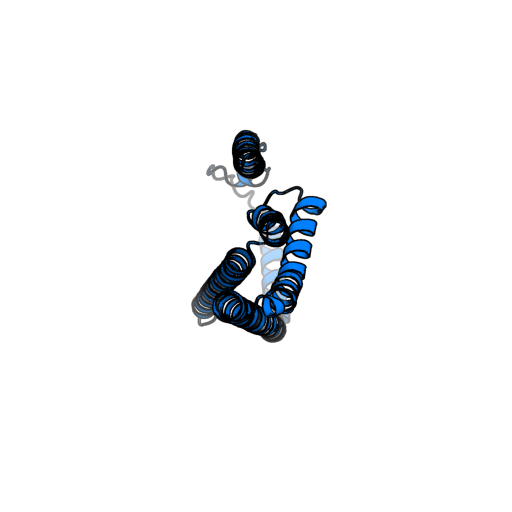00 90.81 105 SER A O 1
ATOM 776 N N . ALA A 1 106 ? 17.828 5.244 -10.383 1.00 90.88 106 ALA A N 1
ATOM 777 C CA . ALA A 1 106 ? 19.153 4.792 -10.798 1.00 90.88 106 ALA A CA 1
ATOM 778 C C . ALA A 1 106 ? 19.116 4.038 -12.141 1.00 90.88 106 ALA A C 1
ATOM 780 O O . ALA A 1 106 ? 20.000 4.228 -12.973 1.00 90.88 106 ALA A O 1
ATOM 781 N N . ALA A 1 107 ? 18.079 3.232 -12.388 1.00 88.69 107 ALA A N 1
ATOM 782 C CA . ALA A 1 107 ? 17.881 2.516 -13.648 1.00 88.69 107 ALA A CA 1
ATOM 783 C C . ALA A 1 107 ? 17.682 3.469 -14.834 1.00 88.69 107 ALA A C 1
ATOM 785 O O . ALA A 1 107 ? 18.193 3.210 -15.922 1.00 88.69 107 ALA A O 1
ATOM 786 N N . ALA A 1 108 ? 16.981 4.584 -14.606 1.00 86.19 108 ALA A N 1
ATOM 787 C CA . ALA A 1 108 ? 16.775 5.619 -15.612 1.00 86.19 108 ALA A CA 1
ATOM 788 C C . ALA A 1 108 ? 18.073 6.352 -15.997 1.00 86.19 108 ALA A C 1
ATOM 790 O O . ALA A 1 108 ? 18.178 6.835 -17.120 1.00 86.19 108 ALA A O 1
ATOM 791 N N . LEU A 1 109 ? 19.049 6.434 -15.084 1.00 89.06 109 LEU A N 1
ATOM 792 C CA . LEU A 1 109 ? 20.291 7.192 -15.278 1.00 89.06 109 LEU A CA 1
ATOM 793 C C . LEU A 1 109 ? 21.490 6.333 -15.698 1.00 89.06 109 LEU A C 1
ATOM 795 O O . LEU A 1 109 ? 22.321 6.799 -16.469 1.00 89.06 109 LEU A O 1
ATOM 799 N N . ALA A 1 110 ? 21.615 5.116 -15.165 1.00 85.00 110 ALA A N 1
ATOM 800 C CA . ALA A 1 110 ? 22.839 4.324 -15.282 1.00 85.00 110 ALA A CA 1
ATOM 801 C C . ALA A 1 110 ? 22.673 3.098 -16.182 1.00 85.00 110 ALA A C 1
ATOM 803 O O . ALA A 1 110 ? 23.333 2.992 -17.212 1.00 85.00 110 ALA A O 1
ATOM 804 N N . THR A 1 111 ? 21.828 2.140 -15.785 1.00 84.19 111 THR A N 1
ATOM 805 C CA . THR A 1 111 ? 21.709 0.858 -16.494 1.00 84.19 111 THR A CA 1
ATOM 806 C C . THR A 1 111 ? 20.289 0.284 -16.448 1.00 84.19 111 THR A C 1
ATOM 808 O O . THR A 1 111 ? 19.709 0.148 -15.368 1.00 84.19 111 THR A O 1
ATOM 811 N N . PRO A 1 112 ? 19.741 -0.168 -17.593 1.00 83.38 112 PRO A N 1
ATOM 812 C CA . PRO A 1 112 ? 18.402 -0.758 -17.658 1.00 83.38 112 PRO A CA 1
ATOM 813 C C . PRO A 1 112 ? 18.286 -2.103 -16.917 1.00 83.38 112 PRO A C 1
ATOM 815 O O . PRO A 1 112 ? 17.185 -2.555 -16.616 1.00 83.38 112 PRO A O 1
ATOM 818 N N . ILE A 1 113 ? 19.407 -2.736 -16.556 1.00 88.25 113 ILE A N 1
ATOM 819 C CA . ILE A 1 113 ? 19.434 -3.980 -15.765 1.00 88.25 113 ILE A CA 1
ATOM 820 C C . ILE A 1 113 ? 18.772 -3.782 -14.386 1.00 88.25 113 ILE A C 1
ATOM 822 O O . ILE A 1 113 ? 18.174 -4.708 -13.838 1.00 88.25 113 ILE A O 1
ATOM 826 N N . LEU A 1 114 ? 18.795 -2.556 -13.852 1.00 86.56 114 LEU A N 1
ATOM 827 C CA . LEU A 1 114 ? 18.180 -2.203 -12.570 1.00 86.56 114 LEU A CA 1
ATOM 828 C C . LEU A 1 114 ? 16.637 -2.150 -12.610 1.00 86.56 114 LEU A C 1
ATOM 830 O O . LEU A 1 114 ? 16.007 -2.068 -11.552 1.00 86.56 114 LEU A O 1
ATOM 834 N N . TYR A 1 115 ? 15.997 -2.254 -13.783 1.00 86.81 115 TYR A N 1
ATOM 835 C CA . TYR A 1 115 ? 14.531 -2.289 -13.868 1.00 86.81 115 TYR A CA 1
ATOM 836 C C . TYR A 1 115 ? 13.927 -3.562 -13.271 1.00 86.81 115 TYR A C 1
ATOM 838 O O . TYR A 1 115 ? 12.883 -3.491 -12.626 1.00 86.81 115 TYR A O 1
ATOM 846 N N . LEU A 1 116 ? 14.595 -4.708 -13.419 1.00 90.12 116 LEU A N 1
ATOM 847 C CA . LEU A 1 116 ? 14.155 -5.991 -12.858 1.00 90.12 116 LEU A CA 1
ATOM 848 C C . LEU A 1 116 ? 13.992 -5.950 -11.327 1.00 90.12 116 LEU A C 1
ATOM 850 O O . LEU A 1 116 ? 12.894 -6.234 -10.841 1.00 90.12 116 LEU A O 1
ATOM 854 N N . PRO A 1 117 ? 15.021 -5.570 -10.544 1.00 90.94 117 PRO A N 1
ATOM 855 C CA . PRO A 1 117 ? 14.879 -5.490 -9.094 1.00 90.94 117 PRO A CA 1
ATOM 856 C C . PRO A 1 117 ? 13.884 -4.405 -8.663 1.00 90.94 117 PRO A C 1
ATOM 858 O O . PRO A 1 117 ? 13.134 -4.621 -7.713 1.00 90.94 117 PRO A O 1
ATOM 861 N N . SER A 1 118 ? 13.801 -3.278 -9.382 1.00 88.81 118 SER A N 1
ATOM 862 C CA . SER A 1 118 ? 12.786 -2.251 -9.110 1.00 88.81 118 SER A CA 1
ATOM 863 C C . SER A 1 118 ? 11.362 -2.796 -9.293 1.00 88.81 118 SER A C 1
ATOM 865 O O . SER A 1 118 ? 10.532 -2.662 -8.393 1.00 88.81 118 SER A O 1
ATOM 867 N N . ALA A 1 119 ? 11.103 -3.504 -10.397 1.00 89.62 119 ALA A N 1
ATOM 868 C CA . ALA A 1 119 ? 9.816 -4.134 -10.675 1.00 89.62 119 ALA A CA 1
ATOM 869 C C . ALA A 1 119 ? 9.430 -5.169 -9.608 1.00 89.62 119 ALA A C 1
ATOM 871 O O . ALA A 1 119 ? 8.280 -5.197 -9.165 1.00 89.62 119 ALA A O 1
ATOM 872 N N . LEU A 1 120 ? 10.387 -5.983 -9.148 1.00 93.00 120 LEU A N 1
ATOM 873 C CA . LEU A 1 120 ? 10.170 -6.942 -8.062 1.00 93.00 120 LEU A CA 1
ATOM 874 C C . LEU A 1 120 ? 9.819 -6.245 -6.742 1.00 93.00 120 LEU A C 1
ATOM 876 O O . LEU A 1 120 ? 8.886 -6.675 -6.060 1.00 93.00 120 LEU A O 1
ATOM 880 N N . CYS A 1 121 ? 10.499 -5.147 -6.397 1.00 89.56 121 CYS A N 1
ATOM 881 C CA . CYS A 1 121 ? 10.150 -4.340 -5.227 1.00 89.56 121 CYS A CA 1
ATOM 882 C C . CYS A 1 121 ? 8.727 -3.777 -5.337 1.00 89.56 121 CYS A C 1
ATOM 884 O O . CYS A 1 121 ? 7.953 -3.881 -4.382 1.00 89.56 121 CYS A O 1
ATOM 886 N N . THR A 1 122 ? 8.350 -3.229 -6.496 1.00 88.50 122 THR A N 1
ATOM 887 C CA . THR A 1 122 ? 6.996 -2.703 -6.718 1.00 88.50 122 THR A CA 1
ATOM 888 C C . THR A 1 122 ? 5.947 -3.808 -6.606 1.00 88.50 122 THR A C 1
ATOM 890 O O . THR A 1 122 ? 4.968 -3.635 -5.883 1.00 88.50 122 THR A O 1
ATOM 893 N N . LEU A 1 123 ? 6.164 -4.971 -7.230 1.00 90.75 123 LEU A N 1
ATOM 894 C CA . LEU A 1 123 ? 5.258 -6.125 -7.142 1.00 90.75 123 LEU A CA 1
ATOM 895 C C . LEU A 1 123 ? 5.116 -6.655 -5.711 1.00 90.75 123 LEU A C 1
ATOM 897 O O . LEU A 1 123 ? 4.006 -6.972 -5.276 1.00 90.75 123 LEU A O 1
ATOM 901 N N . TYR A 1 124 ? 6.213 -6.707 -4.951 1.00 91.44 124 TYR A N 1
ATOM 902 C CA . TYR A 1 124 ? 6.183 -7.120 -3.550 1.00 91.44 124 TYR A CA 1
ATOM 903 C C . TYR A 1 124 ? 5.285 -6.201 -2.711 1.00 91.44 124 TYR A C 1
ATOM 905 O O . TYR A 1 124 ? 4.418 -6.674 -1.974 1.00 91.44 124 TYR A O 1
ATOM 913 N N . VAL A 1 125 ? 5.440 -4.883 -2.869 1.00 88.06 125 VAL A N 1
ATOM 914 C CA . VAL A 1 125 ? 4.606 -3.878 -2.188 1.00 88.06 125 VAL A CA 1
ATOM 915 C C . VAL A 1 125 ? 3.154 -3.946 -2.670 1.00 88.06 125 VAL A C 1
ATOM 917 O O . VAL A 1 125 ? 2.238 -3.696 -1.882 1.00 88.06 125 VAL A O 1
ATOM 920 N N . MET A 1 126 ? 2.937 -4.315 -3.934 1.00 89.31 126 MET A N 1
ATOM 921 C CA . MET A 1 126 ? 1.622 -4.415 -4.564 1.00 89.31 126 MET A CA 1
ATOM 922 C C . MET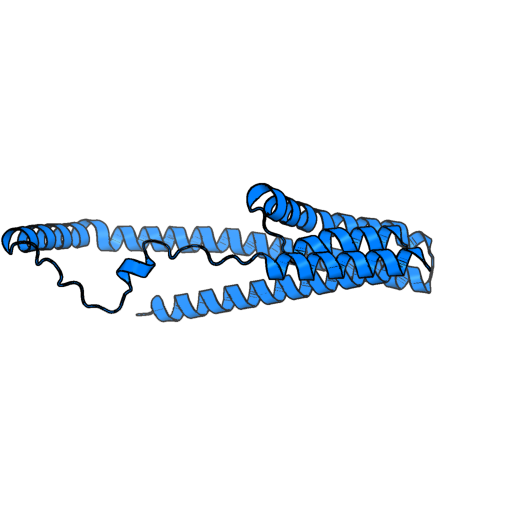 A 1 126 ? 0.777 -5.573 -4.032 1.00 89.31 126 MET A C 1
ATOM 924 O O . MET A 1 126 ? -0.450 -5.481 -3.983 1.00 89.31 126 MET A O 1
ATOM 928 N N . ARG A 1 127 ? 1.419 -6.661 -3.595 1.00 90.44 127 ARG A N 1
ATOM 929 C CA . ARG A 1 127 ? 0.736 -7.866 -3.107 1.00 90.44 127 ARG A CA 1
ATOM 930 C C . ARG A 1 127 ? -0.304 -7.567 -2.023 1.00 90.44 127 ARG A C 1
ATOM 932 O O . ARG A 1 127 ? -1.387 -8.150 -2.041 1.00 90.44 127 ARG A O 1
ATOM 939 N N . SER A 1 128 ? 0.007 -6.682 -1.074 1.00 85.81 128 SER A N 1
ATOM 940 C CA . SER A 1 128 ? -0.932 -6.341 0.003 1.00 85.81 128 SER A CA 1
ATOM 941 C C . SER A 1 128 ? -2.153 -5.582 -0.522 1.00 85.81 128 SER A C 1
ATOM 943 O O . SER A 1 128 ? -3.271 -5.860 -0.095 1.00 85.81 128 SER A O 1
ATOM 945 N N . TRP A 1 129 ? -1.959 -4.690 -1.496 1.00 85.81 129 TRP A N 1
ATOM 946 C CA . TRP A 1 129 ? -3.035 -3.934 -2.134 1.00 85.81 129 TRP A CA 1
ATOM 947 C C . TRP A 1 129 ? -3.959 -4.833 -2.937 1.00 85.81 129 TRP A C 1
ATOM 949 O O . TRP A 1 129 ? -5.171 -4.695 -2.822 1.00 85.81 129 TRP A O 1
ATOM 959 N N . ILE A 1 130 ? -3.406 -5.785 -3.690 1.00 89.25 130 ILE A N 1
ATOM 960 C CA . ILE A 1 130 ? -4.205 -6.748 -4.454 1.00 89.25 130 ILE A CA 1
ATOM 961 C C . ILE A 1 130 ? -5.085 -7.564 -3.511 1.00 89.25 130 ILE A C 1
ATOM 963 O O . ILE A 1 130 ? -6.266 -7.731 -3.786 1.00 89.25 130 ILE A O 1
ATOM 967 N N . ARG A 1 131 ? -4.551 -8.018 -2.369 1.00 91.25 131 ARG A N 1
ATOM 968 C CA . ARG A 1 131 ? -5.336 -8.788 -1.395 1.00 91.25 131 ARG A CA 1
ATOM 969 C C . ARG A 1 131 ? -6.508 -7.980 -0.829 1.00 91.25 131 ARG A C 1
ATOM 971 O O . ARG A 1 131 ? -7.613 -8.501 -0.765 1.00 91.25 131 ARG A O 1
ATOM 978 N N . VAL A 1 132 ? -6.267 -6.722 -0.458 1.00 88.75 132 VAL A N 1
ATOM 979 C CA . VAL A 1 132 ? -7.299 -5.820 0.086 1.00 88.75 132 VAL A CA 1
ATOM 980 C C . VAL A 1 132 ? -8.325 -5.427 -0.979 1.00 88.75 132 VAL A C 1
ATOM 982 O O . VAL A 1 132 ? -9.518 -5.367 -0.706 1.00 88.75 132 VAL A O 1
ATOM 985 N N . ALA A 1 133 ? -7.876 -5.161 -2.204 1.00 89.62 133 ALA A N 1
ATOM 986 C CA . ALA A 1 133 ? -8.762 -4.842 -3.316 1.00 89.62 133 ALA A CA 1
ATOM 987 C C . ALA A 1 133 ? -9.611 -6.056 -3.720 1.00 89.62 133 ALA A C 1
ATOM 989 O O . ALA A 1 133 ? -10.786 -5.902 -4.035 1.00 89.62 133 ALA A O 1
ATOM 990 N N . TYR A 1 134 ? -9.034 -7.259 -3.672 1.00 90.81 134 TYR A N 1
ATOM 991 C CA . TYR A 1 134 ? -9.739 -8.503 -3.954 1.00 90.81 134 TYR A CA 1
ATOM 992 C C . TYR A 1 134 ? -10.821 -8.789 -2.913 1.00 90.81 134 TYR A C 1
ATOM 994 O O . TYR A 1 134 ? -11.951 -9.071 -3.298 1.00 90.81 134 TYR A O 1
ATOM 1002 N N . SER A 1 135 ? -10.516 -8.661 -1.615 1.00 91.38 135 SER A N 1
ATOM 1003 C CA . SER A 1 135 ? -11.532 -8.838 -0.568 1.00 91.38 135 SER A CA 1
ATOM 1004 C C . SER A 1 135 ? -12.650 -7.800 -0.699 1.00 91.38 135 SER A C 1
ATOM 1006 O O . SER A 1 135 ? -13.818 -8.168 -0.707 1.00 91.38 135 SER A O 1
ATOM 1008 N N . ALA A 1 136 ? -12.322 -6.524 -0.931 1.00 89.12 136 ALA A N 1
ATOM 1009 C CA . ALA A 1 136 ? -13.330 -5.480 -1.141 1.00 89.12 136 ALA A CA 1
ATOM 1010 C C . ALA A 1 136 ? -14.214 -5.742 -2.379 1.00 89.12 136 ALA A C 1
ATOM 1012 O O . ALA A 1 136 ? -15.426 -5.519 -2.355 1.00 89.12 136 ALA A O 1
ATOM 1013 N N . LEU A 1 137 ? -13.630 -6.251 -3.466 1.00 90.88 137 LEU A N 1
ATOM 1014 C CA . LEU A 1 137 ? -14.383 -6.548 -4.681 1.00 90.88 137 LEU A CA 1
ATOM 1015 C C . LEU A 1 137 ? -15.275 -7.786 -4.525 1.00 90.88 137 LEU A C 1
ATOM 1017 O O . LEU A 1 137 ? -16.423 -7.764 -4.964 1.00 90.88 137 LEU A O 1
ATOM 1021 N N . VAL A 1 138 ? -14.751 -8.870 -3.952 1.00 94.19 138 VAL A N 1
ATOM 1022 C CA . VAL A 1 138 ? -15.443 -10.167 -3.908 1.00 94.19 138 VAL A CA 1
ATOM 1023 C C . VAL A 1 138 ? -16.407 -10.252 -2.731 1.00 94.19 138 VAL A C 1
ATOM 1025 O O . VAL A 1 138 ? -17.547 -10.680 -2.911 1.00 94.19 138 VAL A O 1
ATOM 1028 N N . GLU A 1 139 ? -15.972 -9.836 -1.543 1.00 92.94 139 GLU A N 1
ATOM 1029 C CA . GLU A 1 139 ? -16.755 -9.960 -0.311 1.00 92.94 139 GLU A CA 1
ATOM 1030 C C . GLU A 1 139 ? -17.733 -8.791 -0.172 1.00 92.94 139 GLU A C 1
ATOM 1032 O O . GLU A 1 139 ? -18.927 -9.004 0.030 1.00 92.94 139 GLU A O 1
ATOM 1037 N N . GLU A 1 140 ? -17.259 -7.554 -0.350 1.00 90.81 140 GLU A N 1
ATOM 1038 C CA . GLU A 1 140 ? -18.089 -6.356 -0.149 1.00 90.81 140 GLU A CA 1
ATOM 1039 C C . GLU A 1 140 ? -18.831 -5.908 -1.420 1.00 90.81 140 GLU A C 1
ATOM 1041 O O . GLU A 1 140 ? -19.694 -5.032 -1.352 1.00 90.81 140 GLU A O 1
ATOM 1046 N N . ARG A 1 141 ? -18.502 -6.482 -2.591 1.00 89.62 141 ARG A N 1
ATOM 1047 C CA . ARG A 1 141 ? -19.010 -6.060 -3.916 1.00 89.62 141 ARG A CA 1
ATOM 1048 C C . ARG A 1 141 ? -18.876 -4.554 -4.156 1.00 89.62 141 ARG A C 1
ATOM 1050 O O . ARG A 1 141 ? -19.671 -3.953 -4.884 1.00 89.62 141 ARG A O 1
ATOM 1057 N N . ARG A 1 142 ? -17.859 -3.938 -3.551 1.00 89.38 142 ARG A N 1
ATOM 1058 C CA . ARG A 1 142 ? -17.633 -2.498 -3.592 1.00 89.38 142 ARG A CA 1
ATOM 1059 C C . ARG A 1 142 ? -16.403 -2.190 -4.429 1.00 89.38 142 ARG A C 1
ATOM 1061 O O . ARG A 1 142 ? -15.317 -2.713 -4.200 1.00 89.38 142 ARG A O 1
ATOM 1068 N N . VAL A 1 143 ? -16.572 -1.290 -5.394 1.00 88.06 143 VAL A N 1
ATOM 1069 C CA . VAL A 1 143 ? -15.448 -0.752 -6.164 1.00 88.06 143 VAL A CA 1
ATOM 1070 C C . VAL A 1 143 ? -14.825 0.381 -5.358 1.00 88.06 143 VAL A C 1
ATOM 1072 O O . VAL A 1 143 ? -15.427 1.442 -5.198 1.00 88.06 143 VAL A O 1
ATOM 1075 N N . ASP A 1 144 ? -13.632 0.133 -4.826 1.00 88.06 144 ASP A N 1
ATOM 1076 C CA . ASP A 1 144 ? -12.840 1.122 -4.096 1.00 88.06 144 ASP A CA 1
ATOM 1077 C C . ASP A 1 144 ? -11.720 1.695 -4.984 1.00 88.06 144 ASP A C 1
ATOM 1079 O O . ASP A 1 144 ? -11.255 1.039 -5.921 1.00 88.06 144 ASP A O 1
ATOM 1083 N N . TYR A 1 145 ? -11.224 2.895 -4.668 1.00 85.44 145 TYR A N 1
ATOM 1084 C CA . TYR A 1 145 ? -10.099 3.523 -5.383 1.00 85.44 145 TYR A CA 1
ATOM 1085 C C . TYR A 1 145 ? -8.854 2.620 -5.389 1.00 85.44 145 TYR A C 1
ATOM 1087 O O . TYR A 1 145 ? -8.037 2.659 -6.311 1.00 85.44 145 TYR A O 1
ATOM 1095 N N . ARG A 1 146 ? -8.728 1.751 -4.381 1.00 87.19 146 ARG A N 1
ATOM 1096 C CA . ARG A 1 146 ? -7.669 0.743 -4.262 1.00 87.19 146 ARG A CA 1
ATOM 1097 C C . ARG A 1 146 ? -7.661 -0.246 -5.423 1.00 87.19 146 ARG A C 1
ATOM 1099 O O . ARG A 1 146 ? -6.581 -0.664 -5.828 1.00 87.19 146 ARG A O 1
ATOM 1106 N N . LEU A 1 147 ? -8.826 -0.573 -5.985 1.00 89.94 147 LEU A N 1
ATOM 1107 C CA . LEU A 1 147 ? -8.939 -1.447 -7.153 1.00 89.94 147 LEU A CA 1
ATOM 1108 C C . LEU A 1 147 ? -8.329 -0.797 -8.400 1.00 89.94 147 LEU A C 1
ATOM 1110 O O . LEU A 1 147 ? -7.646 -1.456 -9.179 1.00 89.94 147 LEU A O 1
ATOM 1114 N N . ILE A 1 148 ? -8.524 0.514 -8.560 1.00 90.19 148 ILE A N 1
ATOM 1115 C CA . ILE A 1 148 ? -7.942 1.268 -9.674 1.00 90.19 148 ILE A CA 1
ATOM 1116 C C . ILE A 1 148 ? -6.418 1.210 -9.578 1.00 90.19 148 ILE A C 1
ATOM 1118 O O . ILE A 1 148 ? -5.760 0.840 -10.542 1.00 90.19 148 ILE A O 1
ATOM 1122 N N . PHE A 1 149 ? -5.840 1.472 -8.403 1.00 87.62 149 PHE A N 1
ATOM 1123 C CA . PHE A 1 149 ? -4.396 1.305 -8.207 1.00 87.62 149 PHE A CA 1
ATOM 1124 C C . PHE A 1 149 ? -3.940 -0.146 -8.416 1.00 87.62 149 PHE A C 1
ATOM 1126 O O . PHE A 1 149 ? -2.890 -0.359 -9.025 1.00 87.62 149 PHE A O 1
ATOM 1133 N N . ALA A 1 150 ? -4.744 -1.124 -7.969 1.00 89.69 150 ALA A N 1
ATOM 1134 C CA . ALA A 1 150 ? -4.509 -2.558 -8.155 1.00 89.69 150 ALA A CA 1
ATOM 1135 C C . ALA A 1 150 ? -4.318 -2.959 -9.619 1.00 89.69 150 ALA A C 1
ATOM 1137 O O . ALA A 1 150 ? -3.504 -3.832 -9.900 1.00 89.69 150 ALA A O 1
ATOM 1138 N N . LEU A 1 151 ? -5.022 -2.294 -10.534 1.00 91.94 151 LEU A N 1
ATOM 1139 C CA . LEU A 1 151 ? -4.955 -2.552 -11.971 1.00 91.94 151 LEU A CA 1
ATOM 1140 C C . LEU A 1 151 ? -3.944 -1.648 -12.685 1.00 91.94 151 LEU A C 1
ATOM 1142 O O . LEU A 1 151 ? -3.186 -2.116 -13.534 1.00 91.94 151 LEU A O 1
ATOM 1146 N N . THR A 1 152 ? -3.888 -0.368 -12.318 1.00 92.00 152 THR A N 1
ATOM 1147 C CA . THR A 1 152 ? -3.038 0.628 -12.984 1.00 92.00 152 THR A CA 1
ATOM 1148 C C . THR A 1 152 ? -1.553 0.353 -12.776 1.00 92.00 152 THR A C 1
ATOM 1150 O O . THR A 1 152 ? -0.776 0.514 -13.712 1.00 92.00 152 THR A O 1
ATOM 1153 N N . ILE A 1 153 ? -1.128 -0.086 -11.585 1.00 89.88 153 ILE A N 1
ATOM 1154 C CA . ILE A 1 153 ? 0.299 -0.324 -11.306 1.00 89.88 153 ILE A CA 1
ATOM 1155 C C . ILE A 1 153 ? 0.852 -1.509 -12.127 1.00 89.88 153 ILE A C 1
ATOM 1157 O O . ILE A 1 153 ? 1.869 -1.322 -12.798 1.00 89.88 153 ILE A O 1
ATOM 1161 N N . PRO A 1 154 ? 0.208 -2.695 -12.164 1.00 91.56 154 PRO A N 1
ATOM 1162 C CA . PRO A 1 154 ? 0.619 -3.782 -13.054 1.00 91.56 154 PRO A CA 1
ATOM 1163 C C . PRO A 1 154 ? 0.555 -3.405 -14.534 1.00 91.56 154 PRO A C 1
ATOM 1165 O O . PRO A 1 154 ? 1.454 -3.771 -15.285 1.00 91.56 154 PRO A O 1
ATOM 1168 N N . ALA A 1 155 ? -0.462 -2.644 -14.954 1.00 92.00 155 ALA A N 1
ATOM 1169 C CA . ALA A 1 155 ? -0.557 -2.163 -16.331 1.00 92.00 155 ALA A CA 1
ATOM 1170 C C . ALA A 1 155 ? 0.611 -1.226 -16.691 1.00 92.00 155 ALA A C 1
ATOM 1172 O O . ALA A 1 155 ? 1.206 -1.360 -17.759 1.00 92.00 155 ALA A O 1
ATOM 1173 N N . ALA A 1 156 ? 0.994 -0.324 -15.782 1.00 91.88 156 ALA A N 1
ATOM 1174 C CA . ALA A 1 156 ? 2.154 0.547 -15.951 1.00 91.88 156 ALA A CA 1
ATOM 1175 C C . ALA A 1 156 ? 3.466 -0.254 -16.015 1.00 91.88 156 ALA A C 1
ATOM 1177 O O . ALA A 1 156 ? 4.302 0.019 -16.874 1.00 91.88 156 ALA A O 1
ATOM 1178 N N . LEU A 1 157 ? 3.622 -1.276 -15.164 1.00 91.19 157 LEU A N 1
ATOM 1179 C CA . LEU A 1 157 ? 4.758 -2.206 -15.195 1.00 91.19 157 LEU A CA 1
ATOM 1180 C C . LEU A 1 157 ? 4.838 -2.969 -16.525 1.00 91.19 157 LEU A C 1
ATOM 1182 O O . LEU A 1 157 ? 5.901 -3.011 -17.136 1.00 91.19 157 LEU A O 1
ATOM 1186 N N . ALA A 1 158 ? 3.718 -3.519 -17.002 1.00 92.56 158 ALA A N 1
ATOM 1187 C CA . ALA A 1 158 ? 3.645 -4.224 -18.282 1.00 92.56 158 ALA A CA 1
ATOM 1188 C C . ALA A 1 158 ? 3.937 -3.300 -19.477 1.00 92.56 158 ALA A C 1
ATOM 1190 O O . ALA A 1 158 ? 4.514 -3.734 -20.470 1.00 92.56 158 ALA A O 1
ATOM 1191 N N . GLY A 1 159 ? 3.582 -2.016 -19.368 1.00 92.62 159 GLY A N 1
ATOM 1192 C CA . GLY A 1 159 ? 3.909 -0.988 -20.355 1.00 92.62 159 GLY A CA 1
ATOM 1193 C C . GLY A 1 159 ? 5.353 -0.475 -20.297 1.00 92.62 159 GLY A C 1
ATOM 1194 O O . GLY A 1 159 ? 5.701 0.393 -21.092 1.00 92.62 159 GLY A O 1
ATOM 1195 N N . GLY A 1 160 ? 6.184 -0.964 -19.369 1.00 90.44 160 GLY A N 1
ATOM 1196 C CA . GLY A 1 160 ? 7.572 -0.519 -19.198 1.00 90.44 160 GLY A CA 1
ATOM 1197 C C . GLY A 1 160 ? 7.732 0.807 -18.442 1.00 90.44 160 GLY A C 1
ATOM 1198 O O . GLY A 1 160 ? 8.833 1.348 -18.366 1.00 90.44 160 GLY A O 1
ATOM 1199 N N . PHE A 1 161 ? 6.667 1.337 -17.835 1.00 91.88 161 PHE A N 1
ATOM 1200 C CA . PHE A 1 161 ? 6.689 2.587 -17.067 1.00 91.88 161 PHE A CA 1
ATOM 1201 C C . PHE A 1 161 ? 7.123 2.349 -15.612 1.00 91.88 161 PHE A C 1
ATOM 1203 O O . PHE A 1 161 ? 6.416 2.707 -14.666 1.00 91.88 161 PHE A O 1
ATOM 1210 N N . PHE A 1 162 ? 8.301 1.746 -15.423 1.00 89.56 162 PHE A N 1
ATOM 1211 C CA . PHE A 1 162 ? 8.818 1.340 -14.109 1.00 89.56 162 PHE A CA 1
ATOM 1212 C C . PHE A 1 162 ? 8.909 2.505 -13.120 1.00 89.56 162 PHE A C 1
ATOM 1214 O O . PHE A 1 162 ? 8.495 2.379 -11.969 1.00 89.56 162 PHE A O 1
ATOM 1221 N N . TRP A 1 163 ? 9.392 3.661 -13.579 1.00 90.75 163 TRP A N 1
ATOM 1222 C CA . TRP A 1 163 ? 9.537 4.841 -12.729 1.00 90.75 163 TRP A CA 1
ATOM 1223 C C . TRP A 1 163 ? 8.185 5.388 -12.256 1.00 90.75 163 TRP A C 1
ATOM 1225 O O . TRP A 1 163 ? 7.999 5.618 -11.062 1.00 90.75 163 TRP A O 1
ATOM 1235 N N . ALA A 1 164 ? 7.208 5.514 -13.161 1.00 91.00 164 ALA A N 1
ATOM 1236 C CA . ALA A 1 164 ? 5.867 5.984 -12.812 1.00 91.00 164 ALA A CA 1
ATOM 1237 C C . ALA A 1 164 ? 5.148 5.008 -11.865 1.00 91.00 164 ALA A C 1
ATOM 1239 O O . ALA A 1 164 ? 4.498 5.438 -10.911 1.00 91.00 164 ALA A O 1
ATOM 1240 N N . ALA A 1 165 ? 5.305 3.698 -12.083 1.00 91.25 165 ALA A N 1
ATOM 1241 C CA . ALA A 1 165 ? 4.759 2.667 -11.205 1.00 91.25 165 ALA A CA 1
ATOM 1242 C C . ALA A 1 165 ? 5.377 2.733 -9.796 1.00 91.25 165 ALA A C 1
ATOM 1244 O O . ALA A 1 165 ? 4.649 2.737 -8.800 1.00 91.25 165 ALA A O 1
ATOM 1245 N N . ALA A 1 166 ? 6.707 2.848 -9.703 1.00 90.69 166 ALA A N 1
ATOM 1246 C CA . ALA A 1 166 ? 7.410 2.991 -8.431 1.00 90.69 166 ALA A CA 1
ATOM 1247 C C . ALA A 1 166 ? 6.992 4.276 -7.700 1.00 90.69 166 ALA A C 1
ATOM 1249 O O . ALA A 1 166 ? 6.660 4.226 -6.514 1.00 90.69 166 ALA A O 1
ATOM 1250 N N . PHE A 1 167 ? 6.912 5.403 -8.411 1.00 92.31 167 PHE A N 1
ATOM 1251 C CA . PHE A 1 167 ? 6.495 6.684 -7.846 1.00 92.31 167 PHE A CA 1
ATOM 1252 C C . PHE A 1 167 ? 5.052 6.645 -7.331 1.00 92.31 167 PHE A C 1
ATOM 1254 O O . PHE A 1 167 ? 4.797 6.996 -6.178 1.00 92.31 167 PHE A O 1
ATOM 1261 N N . GLY A 1 168 ? 4.116 6.141 -8.139 1.00 90.62 168 GLY A N 1
ATOM 1262 C CA . GLY A 1 168 ? 2.718 5.980 -7.739 1.00 90.62 168 GLY A CA 1
ATOM 1263 C C . GLY A 1 168 ? 2.559 5.057 -6.529 1.00 90.62 168 GLY A C 1
ATOM 1264 O O . GLY A 1 168 ? 1.767 5.346 -5.630 1.00 90.62 168 GLY A O 1
ATOM 1265 N N . SER A 1 169 ? 3.356 3.984 -6.459 1.00 88.50 169 SER A N 1
ATOM 1266 C CA . SER A 1 169 ? 3.364 3.074 -5.309 1.00 88.50 169 SER A CA 1
ATOM 1267 C C . SER A 1 169 ? 3.895 3.734 -4.033 1.00 88.50 169 SER A C 1
ATOM 1269 O O . SER A 1 169 ? 3.325 3.541 -2.963 1.00 88.50 169 SER A O 1
ATOM 1271 N N . LEU A 1 170 ? 4.946 4.555 -4.125 1.00 91.56 170 LEU A N 1
ATOM 1272 C CA . LEU A 1 170 ? 5.471 5.282 -2.972 1.00 91.56 170 LEU A CA 1
ATOM 1273 C C . LEU A 1 170 ? 4.463 6.322 -2.487 1.00 91.56 170 LEU A C 1
ATOM 1275 O O . LEU A 1 170 ? 4.159 6.378 -1.297 1.00 91.56 170 LEU A O 1
ATOM 1279 N N . PHE A 1 171 ? 3.916 7.115 -3.408 1.00 92.44 171 PHE A N 1
ATOM 1280 C CA . PHE A 1 171 ? 2.970 8.176 -3.085 1.00 92.44 171 PHE A CA 1
ATOM 1281 C C . PHE A 1 171 ? 1.709 7.631 -2.407 1.00 92.44 171 PHE A C 1
ATOM 1283 O O . PHE A 1 171 ? 1.260 8.164 -1.392 1.00 92.44 171 PHE A O 1
ATOM 1290 N N . SER A 1 172 ? 1.168 6.514 -2.901 1.00 87.81 172 SER A N 1
ATOM 1291 C CA . SER A 1 172 ? -0.002 5.883 -2.285 1.00 87.81 172 SER A CA 1
ATOM 1292 C C . SER A 1 172 ? 0.288 5.366 -0.870 1.00 87.81 172 SER A C 1
ATOM 1294 O O . SER A 1 172 ? -0.558 5.495 0.018 1.00 87.81 172 SER A O 1
ATOM 1296 N N . ARG A 1 173 ? 1.498 4.844 -0.621 1.00 87.44 173 ARG A N 1
ATOM 1297 C CA . ARG A 1 173 ? 1.941 4.406 0.712 1.00 87.44 173 ARG A CA 1
ATOM 1298 C C . ARG A 1 173 ? 2.150 5.569 1.671 1.00 87.44 173 ARG A C 1
ATOM 1300 O O . ARG A 1 173 ? 1.750 5.456 2.827 1.00 87.44 173 ARG A O 1
ATOM 1307 N N . VAL A 1 174 ? 2.714 6.678 1.197 1.00 89.88 174 VAL A N 1
ATOM 1308 C CA . VAL A 1 174 ? 2.828 7.920 1.972 1.00 89.88 174 VAL A CA 1
ATOM 1309 C C . VAL A 1 174 ? 1.437 8.404 2.376 1.00 89.88 174 VAL A C 1
ATOM 1311 O O . VAL A 1 174 ? 1.191 8.586 3.564 1.00 89.88 174 VAL A O 1
ATOM 1314 N N . ASN A 1 175 ? 0.498 8.507 1.433 1.00 90.06 175 ASN A N 1
ATOM 1315 C CA . ASN A 1 175 ? -0.871 8.941 1.729 1.00 90.06 175 ASN A CA 1
ATOM 1316 C C . ASN A 1 175 ? -1.569 8.034 2.743 1.00 90.06 175 ASN A C 1
ATOM 1318 O O . ASN A 1 175 ? -2.181 8.525 3.688 1.00 90.06 175 ASN A O 1
ATOM 1322 N N . TRP A 1 176 ? -1.447 6.714 2.583 1.00 86.31 176 TRP A N 1
ATOM 1323 C CA . TRP A 1 176 ? -2.018 5.766 3.537 1.00 86.31 176 TRP A CA 1
ATOM 1324 C C . TRP A 1 176 ? -1.393 5.905 4.929 1.00 86.31 176 TRP A C 1
ATOM 1326 O O . TRP A 1 176 ? -2.108 5.911 5.927 1.00 86.31 176 TRP A O 1
ATOM 1336 N N . TYR A 1 177 ? -0.070 6.075 5.004 1.00 86.00 177 TYR A N 1
ATOM 1337 C CA . TYR A 1 177 ? 0.634 6.279 6.267 1.00 86.00 177 TYR A CA 1
ATOM 1338 C C . TYR A 1 177 ? 0.225 7.589 6.954 1.00 86.00 177 TYR A C 1
ATOM 1340 O O . TYR A 1 177 ? -0.000 7.598 8.163 1.00 86.00 177 TYR A O 1
ATOM 1348 N N . LEU A 1 178 ? 0.083 8.684 6.198 1.00 88.12 178 LEU A N 1
ATOM 1349 C CA . LEU A 1 178 ? -0.418 9.950 6.736 1.00 88.12 178 LEU A CA 1
ATOM 1350 C C . LEU A 1 178 ? -1.850 9.799 7.255 1.00 88.12 178 LEU A C 1
ATOM 1352 O O . LEU A 1 178 ? -2.113 10.214 8.380 1.00 88.12 178 LEU A O 1
ATOM 1356 N N . ALA A 1 179 ? -2.737 9.165 6.484 1.00 86.44 179 ALA A N 1
ATOM 1357 C CA . ALA A 1 179 ? -4.128 8.946 6.875 1.00 86.44 179 ALA A CA 1
ATOM 1358 C C . ALA A 1 179 ? -4.247 8.093 8.150 1.00 86.44 179 ALA A C 1
ATOM 1360 O O . ALA A 1 179 ? -4.978 8.453 9.072 1.00 86.44 179 ALA A O 1
ATOM 1361 N N . ALA A 1 180 ? -3.475 7.006 8.245 1.00 82.75 180 ALA A N 1
ATOM 1362 C CA . ALA A 1 180 ? -3.433 6.172 9.444 1.00 82.75 180 ALA A CA 1
ATOM 1363 C C . ALA A 1 180 ? -2.921 6.962 10.661 1.00 82.75 180 ALA A C 1
ATOM 1365 O O . ALA A 1 180 ? -3.474 6.874 11.757 1.00 82.75 180 ALA A O 1
ATOM 1366 N N . LYS A 1 181 ? -1.891 7.795 10.468 1.00 82.94 181 LYS A N 1
ATOM 1367 C CA . LYS A 1 181 ? -1.328 8.617 11.544 1.00 82.94 181 LYS A CA 1
ATOM 1368 C C . LYS A 1 181 ? -2.301 9.696 12.022 1.00 82.94 181 LYS A C 1
ATOM 1370 O O . LYS A 1 181 ? -2.358 9.959 13.224 1.00 82.94 181 LYS A O 1
ATOM 1375 N N . THR A 1 182 ? -3.061 10.322 11.121 1.00 87.81 182 THR A N 1
ATOM 1376 C CA . THR A 1 182 ? -4.079 11.312 11.504 1.00 87.81 182 THR A CA 1
ATOM 1377 C C . THR A 1 182 ? -5.244 10.656 12.229 1.00 87.81 182 THR A C 1
ATOM 1379 O O . THR A 1 182 ? -5.662 11.169 13.262 1.00 87.81 182 THR A O 1
ATOM 1382 N N . GLU A 1 183 ? -5.710 9.495 11.762 1.00 82.69 183 GLU A N 1
ATOM 1383 C CA . GLU A 1 183 ? -6.786 8.746 12.417 1.00 82.69 183 GLU A CA 1
ATOM 1384 C C . GLU A 1 183 ? -6.401 8.325 13.842 1.00 82.69 183 GLU A C 1
ATOM 1386 O O . GLU A 1 183 ? -7.160 8.562 14.784 1.00 82.69 183 GLU A O 1
ATOM 1391 N N . ASN A 1 184 ? -5.199 7.773 14.031 1.00 80.25 184 ASN A N 1
ATOM 1392 C CA . ASN A 1 184 ? -4.726 7.374 15.358 1.00 80.25 184 ASN A CA 1
ATOM 1393 C C . ASN A 1 184 ? -4.567 8.579 16.287 1.00 80.25 184 ASN A C 1
ATOM 1395 O O . ASN A 1 184 ? -4.909 8.500 17.467 1.00 80.25 184 ASN A O 1
ATOM 1399 N N . ARG A 1 185 ? -4.101 9.720 15.762 1.00 80.75 185 ARG A N 1
ATOM 1400 C CA . ARG A 1 185 ? -4.007 10.958 16.543 1.00 80.75 185 ARG A CA 1
ATOM 1401 C C . ARG A 1 185 ? -5.386 11.434 16.991 1.00 80.75 185 ARG A C 1
ATOM 1403 O O . ARG A 1 185 ? -5.552 11.727 18.169 1.00 80.75 185 ARG A O 1
ATOM 1410 N N . SER A 1 186 ? -6.373 11.439 16.096 1.00 82.94 186 SER A N 1
ATOM 1411 C CA . SER A 1 186 ? -7.752 11.800 16.434 1.00 82.94 186 SER A CA 1
ATOM 1412 C C . SER A 1 186 ? -8.350 10.861 17.481 1.00 82.94 186 SER A C 1
ATOM 1414 O O . SER A 1 186 ? -8.924 11.337 18.455 1.00 82.94 186 SER A O 1
ATOM 1416 N N . LYS A 1 187 ? -8.166 9.541 17.342 1.00 80.31 187 LYS A N 1
ATOM 1417 C CA . LYS A 1 187 ? -8.645 8.559 18.331 1.00 80.31 187 LYS A CA 1
ATOM 1418 C C . LYS A 1 187 ? -8.018 8.769 19.706 1.00 80.31 187 LYS A C 1
ATOM 1420 O O . LYS A 1 187 ? -8.733 8.715 20.699 1.00 80.31 187 LYS A O 1
ATOM 1425 N N . ARG A 1 188 ? -6.712 9.051 19.769 1.00 78.38 188 ARG A N 1
ATOM 1426 C CA . ARG A 1 188 ? -6.019 9.347 21.032 1.00 78.38 188 ARG A CA 1
ATOM 1427 C C . ARG A 1 188 ? -6.523 10.634 21.670 1.00 78.38 188 ARG A C 1
ATOM 1429 O O . ARG A 1 188 ? -6.800 10.625 22.857 1.00 78.38 188 ARG A O 1
ATOM 1436 N N . THR A 1 189 ? -6.704 11.704 20.896 1.00 80.75 189 THR A N 1
ATOM 1437 C CA . THR A 1 189 ? -7.258 12.964 21.419 1.00 80.75 189 THR A CA 1
ATOM 1438 C C . THR A 1 189 ? -8.675 12.780 21.958 1.00 80.75 189 THR A C 1
ATOM 1440 O O . THR A 1 189 ? -8.993 13.297 23.019 1.00 80.75 189 THR A O 1
ATOM 1443 N N . VAL A 1 190 ? -9.520 12.010 21.269 1.00 82.44 190 VAL A N 1
ATOM 1444 C CA . VAL A 1 190 ? -10.871 11.690 21.753 1.00 82.44 190 VAL A CA 1
ATOM 1445 C C . VAL A 1 190 ? -10.806 10.855 23.034 1.00 82.44 190 VAL A C 1
ATOM 1447 O O . VAL A 1 190 ? -11.489 11.174 24.000 1.00 82.44 190 VAL A O 1
ATOM 1450 N N . ALA A 1 191 ? -9.962 9.822 23.076 1.00 77.31 191 ALA A N 1
ATOM 1451 C CA . ALA A 1 191 ? -9.793 8.998 24.270 1.00 77.31 191 ALA A CA 1
ATOM 1452 C C . ALA A 1 191 ? -9.281 9.804 25.475 1.00 77.31 191 ALA A C 1
ATOM 1454 O O . ALA A 1 191 ? -9.732 9.563 26.585 1.00 77.31 191 ALA A O 1
ATOM 1455 N N . ASP A 1 192 ? -8.393 10.774 25.258 1.00 80.12 192 ASP A N 1
ATOM 1456 C CA . ASP A 1 192 ? -7.866 11.653 26.307 1.00 80.12 192 ASP A CA 1
ATOM 1457 C C . ASP A 1 192 ? -8.956 12.594 26.857 1.00 80.12 192 ASP A C 1
ATOM 1459 O O . ASP A 1 192 ? -9.140 12.708 28.066 1.00 80.12 192 ASP A O 1
ATOM 1463 N N . LEU A 1 193 ? -9.777 13.179 25.972 1.00 82.44 193 LEU A N 1
ATOM 1464 C CA . LEU A 1 193 ? -10.889 14.063 26.357 1.00 82.44 193 LEU A CA 1
ATOM 1465 C C . LEU A 1 193 ? -11.992 13.356 27.164 1.00 82.44 193 LEU A C 1
ATOM 1467 O O . LEU A 1 193 ? -12.621 13.989 28.015 1.00 82.44 193 LEU A O 1
ATOM 1471 N N . PHE A 1 194 ? -12.243 12.072 26.890 1.00 78.38 194 PHE A N 1
ATOM 1472 C CA . PHE A 1 194 ? -13.279 11.277 27.566 1.00 78.38 194 PHE A CA 1
ATOM 1473 C C . PHE A 1 194 ? -12.745 10.348 28.666 1.00 78.38 194 PHE A C 1
ATOM 1475 O O . PHE A 1 194 ? -13.538 9.827 29.441 1.00 78.38 194 PHE A O 1
ATOM 1482 N N . GLY A 1 195 ? -11.435 10.100 28.724 1.00 65.62 195 GLY A N 1
ATOM 1483 C CA . GLY A 1 195 ? -10.801 9.228 29.717 1.00 65.62 195 GLY A CA 1
ATOM 1484 C C . GLY A 1 195 ? -10.241 9.964 30.935 1.00 65.62 195 GLY A C 1
ATOM 1485 O O . GLY A 1 195 ? -9.956 9.318 31.939 1.00 65.62 195 GLY A O 1
ATOM 1486 N N . GLY A 1 196 ? -10.072 11.287 30.847 1.00 54.16 196 GLY A N 1
ATOM 1487 C CA . GLY A 1 196 ? -9.581 12.141 31.933 1.00 54.16 196 GLY A CA 1
ATOM 1488 C C . GLY A 1 196 ? -10.662 12.832 32.778 1.00 54.16 196 GLY A C 1
ATOM 1489 O O . GLY A 1 196 ? -10.311 13.725 33.547 1.00 54.16 196 GLY A O 1
ATOM 1490 N N . GLN A 1 197 ? -11.942 12.472 32.618 1.00 42.94 197 GLN A N 1
ATOM 1491 C CA . GLN A 1 197 ? -13.074 12.989 33.409 1.00 42.94 197 GLN A CA 1
ATOM 1492 C C . GLN A 1 197 ? -13.662 11.908 34.311 1.00 42.94 197 GLN A C 1
ATOM 1494 O O . GLN A 1 197 ? -13.792 10.759 33.831 1.00 42.94 197 GLN A O 1
#

Foldseek 3Di:
DVVVVVVVVVVVVVVVVVVVPPPPDDDDVVVVVVPVPPPPPPPDPPVVVVVVVVVVVVCCVVCVPVVVVVVVVCCCVVVVVVLVVVLVVLVVLLVLLVVLLVLVVCCVPPNVVSLVSSLVSLVVSLVVLLVVQVCCCPVVVDHDVSVVLNPVLVVCVVVVVSNVSSVVSNVVSVVVSVVSVVVVVVVVVVCCVVVVD

pLDDT: mean 74.53, std 16.94, range [42.16, 94.19]